Protein AF-A0A928W8I4-F1 (afdb_monomer_lite)

pLDDT: mean 86.49, std 16.98, range [29.48, 97.0]

Secondary structure (DSSP, 8-state):
--HHHHHHHHHHHHHHHHHHHHHHHHHHHHHSPPPPHHHHHHHHH-SS--HHHHHHHHHHHHHHHH-S---HHHHHHHHTTHHHHHHHHHHHTTTGGGHHHHHHHHHHHHHHHTTT---HHHHHHH--HHHHHHHHHTTHHHHHH-TT--EETT-HHHHHHHHHHHHTHHHHHHHH-----TT--HHHHHHHHHHTTT-EEEEEEEEEETTEEEEEEEEEP--STHHHHHHHHHHHHHHSTT-TTS-GGGGGGSSS------------------

Sequence (274 aa):
LGESKTDNCLVAAITEISTQNYQAECSAIAISPSLDAKQYQVLKKRLIKSLGDRRQLRKYELQQRYHLPITPELVSLDDEGWYQKLRIHYFLTVGRSYLADRDAKVARKLIEQGNGSLFLPDFNSSQLGAIVGTLEILGIPVLLQDLTRELRNTDLDLQSLAAIAHSNRQEIKTILNIGIAKNHSPITIVSRLLSKIGCKIKCLRNESQNKKRVRVYQILDSQDERERVFTHWLSIDRQRPGNSLFWSGDRVSNSAQSTACQNGRDYLQLSLDV

Structure (mmCIF, N/CA/C/O backbone):
data_AF-A0A928W8I4-F1
#
_entry.id   AF-A0A928W8I4-F1
#
loop_
_atom_site.group_PDB
_atom_site.id
_atom_site.type_symbol
_atom_site.label_atom_id
_atom_site.label_alt_id
_atom_site.label_comp_id
_atom_site.label_asym_id
_atom_site.label_entity_id
_atom_site.label_seq_id
_atom_site.pdbx_PDB_ins_code
_atom_site.Cartn_x
_atom_site.Cartn_y
_atom_site.Cartn_z
_atom_site.occupancy
_atom_site.B_iso_or_equiv
_atom_site.auth_seq_id
_atom_site.auth_comp_id
_atom_site.auth_asym_id
_atom_site.auth_atom_id
_atom_site.pdbx_PDB_model_num
ATOM 1 N N . LEU A 1 1 ? 14.369 40.414 14.232 1.00 48.50 1 LEU A N 1
ATOM 2 C CA . LEU A 1 1 ? 13.055 40.307 13.540 1.00 48.50 1 LEU A CA 1
ATOM 3 C C . LEU A 1 1 ? 13.155 40.271 12.000 1.00 48.50 1 LEU A C 1
ATOM 5 O O . LEU A 1 1 ? 12.122 40.096 11.367 1.00 48.50 1 LEU A O 1
ATOM 9 N N . GLY A 1 2 ? 14.349 40.395 11.391 1.00 52.81 2 GLY A N 1
ATOM 10 C CA . GLY A 1 2 ? 14.534 40.349 9.926 1.00 52.81 2 GLY A CA 1
ATOM 11 C C . GLY A 1 2 ? 14.881 38.974 9.330 1.00 52.81 2 GLY A C 1
ATOM 12 O O . GLY A 1 2 ? 14.465 38.698 8.213 1.00 52.81 2 GLY A O 1
ATOM 13 N N . GLU A 1 3 ? 15.558 38.092 10.074 1.00 52.41 3 GLU A N 1
ATOM 14 C CA . GLU A 1 3 ? 16.078 36.811 9.547 1.00 52.41 3 GLU A CA 1
ATOM 15 C C . GLU A 1 3 ? 14.987 35.757 9.274 1.00 52.41 3 GLU A C 1
ATOM 17 O O . GLU A 1 3 ? 15.024 35.067 8.262 1.00 52.41 3 GLU A O 1
ATOM 22 N N . SER A 1 4 ? 13.924 35.684 10.088 1.00 60.00 4 SER A N 1
ATOM 23 C CA . SER A 1 4 ? 12.901 34.635 9.904 1.00 60.00 4 SER A CA 1
ATOM 24 C C . SER A 1 4 ? 12.003 34.831 8.669 1.00 60.00 4 SER A C 1
ATOM 26 O O . SER A 1 4 ? 11.261 33.921 8.301 1.00 60.00 4 SER A O 1
ATOM 28 N N . LYS A 1 5 ? 11.995 36.021 8.051 1.00 61.28 5 LYS A N 1
ATOM 29 C CA . LYS A 1 5 ? 11.176 36.303 6.857 1.00 61.28 5 LYS A CA 1
ATOM 30 C C . LYS A 1 5 ? 11.905 35.950 5.564 1.00 61.28 5 LYS A C 1
ATOM 32 O O . LYS A 1 5 ? 11.267 35.474 4.629 1.00 61.28 5 LYS A O 1
ATOM 37 N N . THR A 1 6 ? 13.217 36.162 5.516 1.00 67.00 6 THR A N 1
ATOM 38 C CA . THR A 1 6 ? 14.056 35.807 4.365 1.00 67.00 6 THR A CA 1
ATOM 39 C C . THR A 1 6 ? 14.182 34.297 4.223 1.00 67.00 6 THR A C 1
ATOM 41 O O . THR A 1 6 ? 14.022 33.781 3.119 1.00 67.00 6 THR A O 1
ATOM 44 N N . ASP A 1 7 ? 14.328 33.581 5.339 1.00 68.06 7 ASP A N 1
ATOM 45 C CA . ASP A 1 7 ? 14.436 32.119 5.343 1.00 68.06 7 ASP A CA 1
ATOM 46 C C . ASP A 1 7 ? 13.145 31.453 4.849 1.00 68.06 7 ASP A C 1
ATOM 48 O O . ASP A 1 7 ? 13.182 30.555 4.010 1.00 68.06 7 ASP A O 1
ATOM 52 N N . ASN A 1 8 ? 11.982 31.962 5.269 1.00 78.50 8 ASN A N 1
ATOM 53 C CA . ASN A 1 8 ? 10.688 31.482 4.778 1.00 78.50 8 ASN A CA 1
ATOM 54 C C . ASN A 1 8 ? 10.474 31.759 3.278 1.00 78.50 8 ASN A C 1
ATOM 56 O O . ASN A 1 8 ? 9.843 30.954 2.595 1.00 78.50 8 ASN A O 1
ATOM 60 N N . CYS A 1 9 ? 11.004 32.870 2.754 1.00 84.12 9 CYS A N 1
ATOM 61 C CA . CYS A 1 9 ? 10.920 33.212 1.331 1.00 84.12 9 CYS A CA 1
ATOM 62 C C . CYS A 1 9 ? 11.783 32.276 0.468 1.00 84.12 9 CYS A C 1
ATOM 64 O O . CYS A 1 9 ? 11.330 31.772 -0.559 1.00 84.12 9 CYS A O 1
ATOM 66 N N . LEU A 1 10 ? 13.006 31.980 0.919 1.00 83.25 10 LEU A N 1
ATOM 67 C CA . LEU A 1 10 ? 13.910 31.056 0.233 1.00 83.25 10 LEU A CA 1
ATOM 68 C C . LEU A 1 10 ? 13.376 29.620 0.243 1.00 83.25 10 LEU A C 1
ATOM 70 O O . LEU A 1 10 ? 13.397 28.956 -0.792 1.00 83.25 10 LEU A O 1
ATOM 74 N N . VAL A 1 11 ? 12.846 29.152 1.377 1.00 89.62 11 VAL A N 1
ATOM 75 C CA . VAL A 1 11 ? 12.210 27.828 1.464 1.00 89.62 11 VAL A CA 1
ATOM 76 C C . VAL A 1 11 ? 11.022 27.738 0.508 1.00 89.62 11 VAL A C 1
ATOM 78 O O . VAL A 1 11 ? 10.926 26.761 -0.231 1.00 89.62 11 VAL A O 1
ATOM 81 N N . ALA A 1 12 ? 10.166 28.764 0.456 1.00 87.88 12 ALA A N 1
ATOM 82 C CA . ALA A 1 12 ? 9.036 28.802 -0.471 1.00 87.88 12 ALA A CA 1
ATOM 83 C C . ALA A 1 12 ? 9.493 28.695 -1.938 1.00 87.88 12 ALA A C 1
ATOM 85 O O . ALA A 1 12 ? 8.991 27.842 -2.673 1.00 87.88 12 ALA A O 1
ATOM 86 N N . ALA A 1 13 ? 10.506 29.468 -2.339 1.00 87.31 13 ALA A N 1
ATOM 87 C CA . ALA A 1 13 ? 11.050 29.423 -3.695 1.00 87.31 13 ALA A CA 1
ATOM 88 C C . ALA A 1 13 ? 11.649 28.048 -4.047 1.00 87.31 13 ALA A C 1
ATOM 90 O O . ALA A 1 13 ? 11.391 27.511 -5.124 1.00 87.31 13 ALA A O 1
ATOM 91 N N . ILE A 1 14 ? 12.404 27.431 -3.130 1.00 90.00 14 ILE A N 1
ATOM 92 C CA . ILE A 1 14 ? 12.962 26.083 -3.333 1.00 90.00 14 ILE A CA 1
ATOM 93 C C . ILE A 1 14 ? 11.838 25.052 -3.480 1.00 90.00 14 ILE A C 1
ATOM 95 O O . ILE A 1 14 ? 11.910 24.183 -4.352 1.00 90.00 14 ILE A O 1
ATOM 99 N N . THR A 1 15 ? 10.792 25.140 -2.653 1.00 90.06 15 THR A N 1
ATOM 100 C CA . THR A 1 15 ? 9.651 24.223 -2.753 1.00 90.06 15 THR A CA 1
ATOM 101 C C . THR A 1 15 ? 8.900 24.385 -4.068 1.00 90.06 15 THR A C 1
ATOM 103 O O . THR A 1 15 ? 8.526 23.378 -4.657 1.00 90.06 15 THR A O 1
ATOM 106 N N . GLU A 1 16 ? 8.743 25.611 -4.567 1.00 91.81 16 GLU A N 1
ATOM 107 C CA . GLU A 1 16 ? 8.084 25.883 -5.845 1.00 91.81 16 GLU A CA 1
ATOM 108 C C . GLU A 1 16 ? 8.886 25.339 -7.035 1.00 91.81 16 GLU A C 1
ATOM 110 O O . GLU A 1 16 ? 8.338 24.666 -7.905 1.00 91.81 16 GLU A O 1
ATOM 115 N N . ILE A 1 17 ? 10.204 25.537 -7.050 1.00 92.12 17 ILE A N 1
ATOM 116 C CA . ILE A 1 17 ? 11.068 24.966 -8.094 1.00 92.12 17 ILE A CA 1
ATOM 117 C C . ILE A 1 17 ? 11.021 23.432 -8.046 1.00 92.12 17 ILE A C 1
ATOM 119 O O . ILE A 1 17 ? 10.959 22.768 -9.081 1.00 92.12 17 ILE A O 1
ATOM 123 N N . SER A 1 18 ? 11.022 22.852 -6.844 1.00 90.56 18 SER A N 1
ATOM 124 C CA . SER A 1 18 ? 10.921 21.403 -6.653 1.00 90.56 18 SER A CA 1
ATOM 125 C C . SER A 1 18 ? 9.599 20.842 -7.188 1.00 90.56 18 SER A C 1
ATOM 127 O O . SER A 1 18 ? 9.607 19.858 -7.931 1.00 90.56 18 SER A O 1
ATOM 129 N N . THR A 1 19 ? 8.466 21.484 -6.882 1.00 92.00 19 THR A N 1
ATOM 130 C CA . THR A 1 19 ? 7.149 21.045 -7.369 1.00 92.00 19 THR A CA 1
ATOM 131 C C . THR A 1 19 ? 7.024 21.195 -8.880 1.00 92.00 19 THR A C 1
ATOM 133 O O . THR A 1 19 ? 6.535 20.272 -9.531 1.00 92.00 19 THR A O 1
ATOM 136 N N . GLN A 1 20 ? 7.522 22.291 -9.458 1.00 93.50 20 GLN A N 1
ATOM 137 C CA . GLN A 1 20 ? 7.543 22.493 -10.910 1.00 93.50 20 GLN A CA 1
ATOM 138 C C . GLN A 1 20 ? 8.388 21.426 -11.618 1.00 93.50 20 GLN A C 1
ATOM 140 O O . GLN A 1 20 ? 7.929 20.810 -12.582 1.00 93.50 20 GLN A O 1
ATOM 145 N N . ASN A 1 21 ? 9.591 21.141 -11.111 1.00 93.69 21 ASN A N 1
ATOM 146 C CA . ASN A 1 21 ? 10.456 20.097 -11.663 1.00 93.69 21 ASN A CA 1
ATOM 147 C C . ASN A 1 21 ? 9.802 18.713 -11.580 1.00 93.69 21 ASN A C 1
ATOM 149 O O . ASN A 1 21 ? 9.864 17.937 -12.534 1.00 93.69 21 ASN A O 1
ATOM 153 N N . TYR A 1 22 ? 9.144 18.411 -10.462 1.00 93.88 22 TYR A N 1
ATOM 154 C CA . TYR A 1 22 ? 8.420 17.157 -10.280 1.00 93.88 22 TYR A CA 1
ATOM 155 C C . TYR A 1 22 ? 7.241 17.017 -11.254 1.00 93.88 22 TYR A C 1
ATOM 157 O O . TYR A 1 22 ? 7.085 15.976 -11.894 1.00 93.88 22 TYR A O 1
ATOM 165 N N . GLN A 1 23 ? 6.445 18.073 -11.435 1.00 94.50 23 GLN A N 1
ATOM 166 C CA . GLN A 1 23 ? 5.336 18.088 -12.396 1.00 94.50 23 GLN A CA 1
ATOM 167 C C . GLN A 1 23 ? 5.826 17.935 -13.842 1.00 94.50 23 GLN A C 1
ATOM 169 O O . GLN A 1 23 ? 5.222 17.198 -14.631 1.00 94.50 23 GLN A O 1
ATOM 174 N N . ALA A 1 24 ? 6.942 18.582 -14.186 1.00 94.06 24 ALA A N 1
ATOM 175 C CA . ALA A 1 24 ? 7.584 18.430 -15.486 1.00 94.06 24 ALA A CA 1
ATOM 176 C C . ALA A 1 24 ? 8.067 16.988 -15.711 1.00 94.06 24 ALA A C 1
ATOM 178 O O . ALA A 1 24 ? 7.872 16.443 -16.799 1.00 94.06 24 ALA A O 1
ATOM 179 N N . GLU A 1 25 ? 8.630 16.336 -14.689 1.00 94.75 25 GLU A N 1
ATOM 180 C CA . GLU A 1 25 ? 9.051 14.935 -14.773 1.00 94.75 25 GLU A CA 1
ATOM 181 C C . GLU A 1 25 ? 7.857 13.988 -14.946 1.00 94.75 25 GLU A C 1
ATOM 183 O O . GLU A 1 25 ? 7.879 13.143 -15.843 1.00 94.75 25 GLU A O 1
ATOM 188 N N . CYS A 1 26 ? 6.781 14.166 -14.171 1.00 95.06 26 CYS A N 1
ATOM 189 C CA . CYS A 1 26 ? 5.546 13.385 -14.318 1.00 95.06 26 CYS A CA 1
ATOM 190 C C . CYS A 1 26 ? 4.975 13.504 -15.738 1.00 95.06 26 CYS A C 1
ATOM 192 O O . CYS A 1 26 ? 4.607 12.504 -16.362 1.00 95.06 26 CYS A O 1
ATOM 194 N N . SER A 1 27 ? 4.972 14.724 -16.279 1.00 95.94 27 SER A N 1
ATOM 195 C CA . SER A 1 27 ? 4.535 15.007 -17.648 1.00 95.94 27 SER A CA 1
ATOM 196 C C . SER A 1 27 ? 5.439 14.341 -18.685 1.00 95.94 27 SER A C 1
ATOM 198 O O . SER A 1 27 ? 4.956 13.695 -19.616 1.00 95.94 27 SER A O 1
ATOM 200 N N . ALA A 1 28 ? 6.758 14.420 -18.503 1.00 95.06 28 ALA A N 1
ATOM 201 C CA . ALA A 1 28 ? 7.726 13.792 -19.394 1.00 95.06 28 ALA A CA 1
ATOM 202 C C . ALA A 1 28 ? 7.623 12.257 -19.388 1.00 95.06 28 ALA A C 1
ATOM 204 O O . ALA A 1 28 ? 7.776 11.632 -20.439 1.00 95.06 28 ALA A O 1
ATOM 205 N N . ILE A 1 29 ? 7.332 11.640 -18.237 1.00 95.69 29 ILE A N 1
ATOM 206 C CA . ILE A 1 29 ? 7.068 10.198 -18.130 1.00 95.69 29 ILE A CA 1
ATOM 207 C C . ILE A 1 29 ? 5.796 9.841 -18.896 1.00 95.69 29 ILE A C 1
ATOM 209 O O . ILE A 1 29 ? 5.837 8.937 -19.730 1.00 95.69 29 ILE A O 1
ATOM 213 N N . ALA A 1 30 ? 4.695 10.562 -18.676 1.00 95.12 30 ALA A N 1
ATOM 214 C CA . ALA A 1 30 ? 3.421 10.301 -19.346 1.00 95.12 30 ALA A CA 1
ATOM 215 C C . ALA A 1 30 ? 3.527 10.411 -20.879 1.00 95.12 30 ALA A C 1
ATOM 217 O O . ALA A 1 30 ? 3.018 9.553 -21.606 1.00 95.12 30 ALA A O 1
ATOM 218 N N . ILE A 1 31 ? 4.260 11.410 -21.383 1.00 95.88 31 ILE A N 1
ATOM 219 C CA . ILE A 1 31 ? 4.436 11.668 -22.823 1.00 95.88 31 ILE A CA 1
ATOM 220 C C . ILE A 1 31 ? 5.478 10.735 -23.463 1.00 95.88 31 ILE A C 1
ATOM 222 O O . ILE A 1 31 ? 5.466 10.545 -24.679 1.00 95.88 31 ILE A O 1
ATOM 226 N N . SER A 1 32 ? 6.359 10.110 -22.673 1.00 94.31 32 SER A N 1
ATOM 227 C CA . SER A 1 32 ? 7.442 9.275 -23.206 1.00 94.31 32 SER A CA 1
ATOM 228 C C . SER A 1 32 ? 6.942 8.164 -24.153 1.00 94.31 32 SER A C 1
ATOM 230 O O . SER A 1 32 ? 5.819 7.673 -23.999 1.00 94.31 32 SER A O 1
ATOM 232 N N . PRO A 1 33 ? 7.739 7.741 -25.151 1.00 93.12 33 PRO A N 1
ATOM 233 C CA . PRO A 1 33 ? 7.348 6.661 -26.054 1.00 93.12 33 PRO A CA 1
ATOM 234 C C . PRO A 1 33 ? 7.031 5.361 -25.305 1.00 93.12 33 PRO A C 1
ATOM 236 O O . PRO A 1 33 ? 7.763 4.966 -24.396 1.00 93.12 33 PRO A O 1
ATOM 239 N N . SER A 1 34 ? 5.953 4.680 -25.697 1.00 91.31 34 SER A N 1
ATOM 240 C CA . SER A 1 34 ? 5.625 3.361 -25.150 1.00 91.31 34 SER A CA 1
ATOM 241 C C . SER A 1 34 ? 6.596 2.307 -25.681 1.00 91.31 34 SER A C 1
ATOM 243 O O . SER A 1 34 ? 6.874 2.261 -26.878 1.00 91.31 34 SER A O 1
ATOM 245 N N . LEU A 1 35 ? 7.091 1.453 -24.786 1.00 91.81 35 LEU A N 1
ATOM 246 C CA . LEU A 1 35 ? 7.962 0.332 -25.136 1.00 91.81 35 LEU A CA 1
ATOM 247 C C . LEU A 1 35 ? 7.141 -0.923 -25.443 1.00 91.81 35 LEU A C 1
ATOM 249 O O . LEU A 1 35 ? 6.119 -1.175 -24.807 1.00 91.81 35 LEU A O 1
ATOM 253 N N . ASP A 1 36 ? 7.638 -1.753 -26.357 1.00 90.81 36 ASP A N 1
ATOM 254 C CA . ASP A 1 36 ? 7.225 -3.156 -26.451 1.00 90.81 36 ASP A CA 1
ATOM 255 C C . ASP A 1 36 ? 7.985 -4.026 -25.426 1.00 90.81 36 ASP A C 1
ATOM 257 O O . ASP A 1 36 ? 9.062 -3.662 -24.942 1.00 90.81 36 ASP A O 1
ATOM 261 N N . ALA A 1 37 ? 7.472 -5.219 -25.122 1.00 89.00 37 ALA A N 1
ATOM 262 C CA . ALA A 1 37 ? 8.062 -6.153 -24.166 1.00 89.00 37 ALA A CA 1
ATOM 263 C C . ALA A 1 37 ? 9.529 -6.497 -24.483 1.00 89.00 37 ALA A C 1
ATOM 265 O O . ALA A 1 37 ? 10.354 -6.590 -23.568 1.00 89.00 37 ALA A O 1
ATOM 266 N N . LYS A 1 38 ? 9.885 -6.646 -25.768 1.00 89.81 38 LYS A N 1
ATOM 267 C CA . LYS A 1 38 ? 11.276 -6.903 -26.186 1.00 89.81 38 LYS A CA 1
ATOM 268 C C . LYS A 1 38 ? 12.178 -5.700 -25.914 1.00 89.81 38 LYS A C 1
ATOM 270 O O . LYS A 1 38 ? 13.262 -5.853 -25.352 1.00 89.81 38 LYS A O 1
ATOM 275 N N . GLN A 1 39 ? 11.711 -4.504 -26.270 1.00 91.44 39 GLN A N 1
ATOM 276 C CA . GLN A 1 39 ? 12.446 -3.256 -26.055 1.00 91.44 39 GLN A CA 1
ATOM 277 C C . GLN A 1 39 ? 12.655 -2.996 -24.560 1.00 91.44 39 GLN A C 1
ATOM 279 O O . GLN A 1 39 ? 13.767 -2.674 -24.144 1.00 91.44 39 GLN A O 1
ATOM 284 N N . TYR A 1 40 ? 11.624 -3.236 -23.743 1.00 92.25 40 TYR A N 1
ATOM 285 C CA . TYR A 1 40 ? 11.702 -3.152 -22.288 1.00 92.25 40 TYR A CA 1
ATOM 286 C C . TYR A 1 40 ? 12.811 -4.044 -21.721 1.00 92.25 40 TYR A C 1
ATOM 288 O O . TYR A 1 40 ? 13.617 -3.584 -20.916 1.00 92.25 40 TYR A O 1
ATOM 296 N N . GLN A 1 41 ? 12.908 -5.305 -22.153 1.00 89.94 41 GLN A N 1
ATOM 297 C CA . GLN A 1 41 ? 13.931 -6.227 -21.645 1.00 89.94 41 GLN A CA 1
ATOM 298 C C . GLN A 1 41 ? 15.353 -5.793 -22.004 1.00 89.94 41 GLN A C 1
ATOM 300 O O . GLN A 1 41 ? 16.239 -5.835 -21.147 1.00 89.94 41 GLN A O 1
ATOM 305 N N . VAL A 1 42 ? 15.570 -5.367 -23.251 1.00 91.31 42 VAL A N 1
ATOM 306 C CA . VAL A 1 42 ? 16.875 -4.865 -23.708 1.00 91.31 42 VAL A CA 1
ATOM 307 C C . VAL A 1 42 ? 17.273 -3.635 -22.896 1.00 91.31 42 VAL A C 1
ATOM 309 O O . VAL A 1 42 ? 18.368 -3.581 -22.333 1.00 91.31 42 VAL A O 1
ATOM 312 N N . LEU A 1 43 ? 16.357 -2.676 -22.764 1.00 92.44 43 LEU A N 1
ATOM 313 C CA . LEU A 1 43 ? 16.611 -1.420 -22.073 1.00 92.44 43 LEU A CA 1
ATOM 314 C C . LEU A 1 43 ? 16.797 -1.636 -20.559 1.00 92.44 43 LEU A C 1
ATOM 316 O O . LEU A 1 43 ? 17.695 -1.046 -19.959 1.00 92.44 43 LEU A O 1
ATOM 320 N N . LYS A 1 44 ? 16.042 -2.550 -19.934 1.00 90.00 44 LYS A N 1
ATOM 321 C CA . LYS A 1 44 ? 16.199 -2.911 -18.514 1.00 90.00 44 LYS A CA 1
ATOM 322 C C . LYS A 1 44 ? 17.587 -3.484 -18.215 1.00 90.00 44 LYS A C 1
ATOM 324 O O . LYS A 1 44 ? 18.191 -3.087 -17.216 1.00 90.00 44 LYS A O 1
ATOM 329 N N . LYS A 1 45 ? 18.100 -4.364 -19.086 1.00 90.50 45 LYS A N 1
ATOM 330 C CA . LYS A 1 45 ? 19.425 -5.004 -18.955 1.00 90.50 45 LYS A CA 1
ATOM 331 C C . LYS A 1 45 ? 20.596 -4.051 -19.208 1.00 90.50 45 LYS A C 1
ATOM 333 O O . LYS A 1 45 ? 21.700 -4.316 -18.744 1.00 90.50 45 LYS A O 1
ATOM 338 N N . ARG A 1 46 ? 20.377 -2.944 -19.921 1.00 92.19 46 ARG A N 1
ATOM 339 C CA . ARG A 1 46 ? 21.418 -1.947 -20.200 1.00 92.19 46 ARG A CA 1
ATOM 340 C C . ARG A 1 46 ? 21.962 -1.346 -18.897 1.00 92.19 46 ARG A C 1
ATOM 342 O O . ARG A 1 46 ? 21.186 -0.863 -18.073 1.00 92.19 46 ARG A O 1
ATOM 349 N N . LEU A 1 47 ? 23.286 -1.332 -18.728 1.00 90.31 47 LEU A N 1
ATOM 350 C CA . LEU A 1 47 ? 23.937 -0.784 -17.527 1.00 90.31 47 LEU A CA 1
ATOM 351 C C . LEU A 1 47 ? 23.741 0.734 -17.406 1.00 90.31 47 LEU A C 1
ATOM 353 O O . LEU A 1 47 ? 23.261 1.222 -16.386 1.00 90.31 47 LEU A O 1
ATOM 357 N N . ILE A 1 48 ? 24.057 1.476 -18.469 1.00 92.12 48 ILE A N 1
ATOM 358 C CA . ILE A 1 48 ? 23.939 2.938 -18.504 1.00 92.12 48 ILE A CA 1
ATOM 359 C C . ILE A 1 48 ? 22.616 3.310 -19.172 1.00 92.12 48 ILE A C 1
ATOM 361 O O . ILE A 1 48 ? 22.408 3.000 -20.342 1.00 92.12 48 ILE A O 1
ATOM 365 N N . LYS A 1 49 ? 21.730 3.978 -18.430 1.00 92.81 49 LYS A N 1
ATOM 366 C CA . LYS A 1 49 ? 20.408 4.411 -18.906 1.00 92.81 49 LYS A CA 1
ATOM 367 C C . LYS A 1 49 ? 20.343 5.932 -18.968 1.00 92.81 49 LYS A C 1
ATOM 369 O O . LYS A 1 49 ? 20.638 6.588 -17.964 1.00 92.81 49 LYS A O 1
ATOM 374 N N . SER A 1 50 ? 19.927 6.465 -20.116 1.00 94.25 50 SER A N 1
ATOM 375 C CA . SER A 1 50 ? 19.636 7.895 -20.275 1.00 94.25 50 SER A CA 1
ATOM 376 C C . SER A 1 50 ? 18.405 8.309 -19.446 1.00 94.25 50 SER A C 1
ATOM 378 O O . SER A 1 50 ? 17.647 7.456 -18.980 1.00 94.25 50 SER A O 1
ATOM 380 N N . LEU A 1 51 ? 18.168 9.612 -19.259 1.00 93.50 51 LEU A N 1
ATOM 381 C CA . LEU A 1 51 ? 16.926 10.082 -18.622 1.00 93.50 51 LEU A CA 1
ATOM 382 C C . LEU A 1 51 ? 15.685 9.669 -19.428 1.00 93.50 51 LEU A C 1
ATOM 384 O O . LEU A 1 51 ? 14.704 9.212 -18.847 1.00 93.50 51 LEU A O 1
ATOM 388 N N . GLY A 1 52 ? 15.750 9.748 -20.761 1.00 94.00 52 GLY A N 1
ATOM 389 C CA . GLY A 1 52 ? 14.679 9.272 -21.641 1.00 94.00 52 GLY A CA 1
ATOM 390 C C . GLY A 1 52 ? 14.412 7.776 -21.466 1.00 94.00 52 GLY A C 1
ATOM 391 O O . GLY A 1 52 ? 13.262 7.376 -21.310 1.00 94.00 52 GLY A O 1
ATOM 392 N N . ASP A 1 53 ? 15.474 6.970 -21.382 1.00 93.81 53 ASP A N 1
ATOM 393 C CA . ASP A 1 53 ? 15.396 5.520 -21.164 1.00 93.81 53 ASP A CA 1
ATOM 394 C C . ASP A 1 53 ? 14.678 5.206 -19.838 1.00 93.81 53 ASP A C 1
ATOM 396 O O . ASP A 1 53 ? 13.814 4.331 -19.774 1.00 93.81 53 ASP A O 1
ATOM 400 N N . ARG A 1 54 ? 15.006 5.941 -18.764 1.00 94.31 54 ARG A N 1
ATOM 401 C CA . ARG A 1 54 ? 14.369 5.781 -17.444 1.00 94.31 54 ARG A CA 1
ATOM 402 C C . ARG A 1 54 ? 12.883 6.130 -17.485 1.00 94.31 54 ARG A C 1
ATOM 404 O O . ARG A 1 54 ? 12.080 5.380 -16.935 1.00 94.31 54 ARG A O 1
ATOM 411 N N . ARG A 1 55 ? 12.515 7.221 -18.163 1.00 96.56 55 ARG A N 1
ATOM 412 C CA . ARG A 1 55 ? 11.114 7.647 -18.328 1.00 96.56 55 ARG A CA 1
ATOM 413 C C . ARG A 1 55 ? 10.297 6.616 -19.107 1.00 96.56 55 ARG A C 1
ATOM 415 O O . ARG A 1 55 ? 9.213 6.248 -18.664 1.00 96.56 55 ARG A O 1
ATOM 422 N N . GLN A 1 56 ? 10.854 6.085 -20.196 1.00 95.50 56 GLN A N 1
ATOM 423 C CA . GLN A 1 56 ? 10.225 5.029 -20.996 1.00 95.50 56 GLN A CA 1
ATOM 424 C C . GLN A 1 56 ? 10.019 3.737 -20.194 1.00 95.50 56 GLN A C 1
ATOM 426 O O . GLN A 1 56 ? 8.934 3.153 -20.232 1.00 95.50 56 GLN A O 1
ATOM 431 N N . LEU A 1 57 ? 11.031 3.305 -19.425 1.00 93.88 57 LEU A N 1
ATOM 432 C CA . LEU A 1 57 ? 10.881 2.173 -18.505 1.00 93.88 57 LEU A CA 1
ATOM 433 C C . LEU A 1 57 ? 9.759 2.435 -17.509 1.00 93.88 57 LEU A C 1
ATOM 435 O O . LEU A 1 57 ? 8.860 1.612 -17.381 1.00 93.88 57 LEU A O 1
ATOM 439 N N . ARG A 1 58 ? 9.786 3.590 -16.839 1.00 94.94 58 ARG A N 1
ATOM 440 C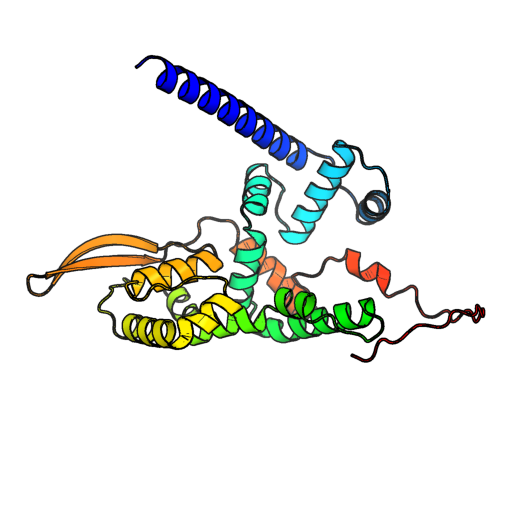 CA . ARG A 1 58 ? 8.797 3.947 -15.820 1.00 94.94 58 ARG A CA 1
ATOM 441 C C . ARG A 1 58 ? 7.379 3.918 -16.384 1.00 94.94 58 ARG A C 1
ATOM 443 O O . ARG A 1 58 ? 6.514 3.290 -15.782 1.00 94.94 58 ARG A O 1
ATOM 450 N N . LYS A 1 59 ? 7.151 4.515 -17.559 1.00 95.56 59 LYS A N 1
ATOM 451 C CA . LYS A 1 59 ? 5.851 4.481 -18.244 1.00 95.56 59 LYS A CA 1
ATOM 452 C C . LYS A 1 59 ? 5.393 3.050 -18.523 1.00 95.56 59 LYS A C 1
ATOM 454 O O . LYS A 1 59 ? 4.259 2.705 -18.196 1.00 95.56 59 LYS A O 1
ATOM 459 N N . TYR A 1 60 ? 6.269 2.211 -19.079 1.00 94.19 60 TYR A N 1
ATOM 460 C CA . TYR A 1 60 ? 5.944 0.811 -19.359 1.00 94.19 60 TYR A CA 1
ATOM 461 C C . TYR A 1 60 ? 5.573 0.046 -18.080 1.00 94.19 60 TYR A C 1
ATOM 463 O O . TYR A 1 60 ? 4.578 -0.672 -18.045 1.00 94.19 60 TYR A O 1
ATOM 471 N N . GLU A 1 61 ? 6.335 0.228 -17.003 1.00 93.19 61 GLU A N 1
ATOM 472 C CA . GLU A 1 61 ? 6.083 -0.423 -15.716 1.00 93.19 61 GLU A CA 1
ATOM 473 C C . GLU A 1 61 ? 4.738 -0.022 -15.105 1.00 93.19 61 GLU A C 1
ATOM 475 O O . GLU A 1 61 ? 3.999 -0.882 -14.624 1.00 93.19 61 GLU A O 1
ATOM 480 N N . LEU A 1 62 ? 4.388 1.264 -15.164 1.00 94.50 62 LEU A N 1
ATOM 481 C CA . LEU A 1 62 ? 3.082 1.750 -14.718 1.00 94.50 62 LEU A CA 1
ATOM 482 C C . LEU A 1 62 ? 1.952 1.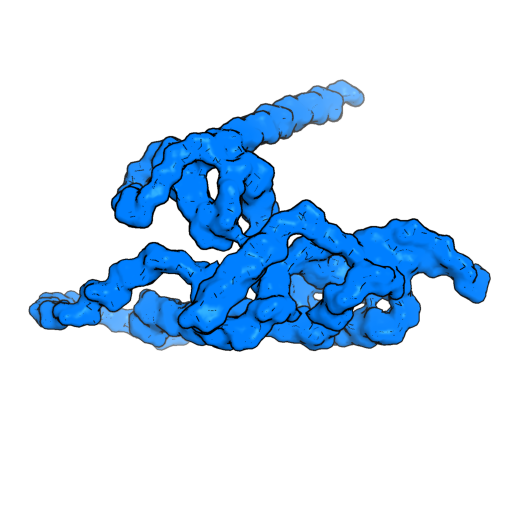168 -15.578 1.00 94.50 62 LEU A C 1
ATOM 484 O O . LEU A 1 62 ? 0.930 0.746 -15.036 1.00 94.50 62 LEU A O 1
ATOM 488 N N . GLN A 1 63 ? 2.157 1.057 -16.894 1.00 93.38 63 GLN A N 1
ATOM 489 C CA . GLN A 1 63 ? 1.163 0.491 -17.809 1.00 93.38 63 GLN A CA 1
ATOM 490 C C . GLN A 1 63 ? 0.879 -0.978 -17.481 1.00 93.38 63 GLN A C 1
ATOM 492 O O . GLN A 1 63 ? -0.279 -1.384 -17.457 1.00 93.38 63 GLN A O 1
ATOM 497 N N . GLN A 1 64 ? 1.917 -1.756 -17.161 1.00 91.06 64 GLN A N 1
ATOM 498 C CA . GLN A 1 64 ? 1.774 -3.158 -16.755 1.00 91.06 64 GLN A CA 1
ATOM 499 C C . GLN A 1 64 ? 1.189 -3.325 -15.344 1.00 91.06 64 GLN A C 1
ATOM 501 O O . GLN A 1 64 ? 0.585 -4.352 -15.056 1.00 91.06 64 GLN A O 1
ATOM 506 N N . ARG A 1 65 ? 1.376 -2.361 -14.432 1.00 92.19 65 ARG A N 1
ATOM 507 C CA . ARG A 1 65 ? 0.779 -2.424 -13.084 1.00 92.19 65 ARG A CA 1
ATOM 508 C C . ARG A 1 65 ? -0.714 -2.126 -13.122 1.00 92.19 65 ARG A C 1
ATOM 510 O O . ARG A 1 65 ? -1.512 -2.893 -12.582 1.00 92.19 65 ARG A O 1
ATOM 517 N N . TYR A 1 66 ? -1.072 -1.005 -13.739 1.00 93.19 66 TYR A N 1
ATOM 518 C CA . TYR A 1 66 ? -2.406 -0.424 -13.623 1.00 93.19 66 TYR A CA 1
ATOM 519 C C . TYR A 1 66 ? -3.331 -0.790 -14.775 1.00 93.19 66 TYR A C 1
ATOM 521 O O . TYR A 1 66 ? -4.538 -0.820 -14.574 1.00 93.19 66 TYR A O 1
ATOM 529 N N . HIS A 1 67 ? -2.789 -1.098 -15.959 1.00 91.62 67 HIS A N 1
ATOM 530 C CA . HIS A 1 67 ? -3.575 -1.312 -17.182 1.00 91.62 67 HIS A CA 1
ATOM 531 C C . HIS A 1 67 ? -4.493 -0.121 -17.516 1.00 91.62 67 HIS A C 1
ATOM 533 O O . HIS A 1 67 ? -5.549 -0.275 -18.126 1.00 91.62 67 HIS A O 1
ATOM 539 N N . LEU A 1 68 ? -4.054 1.075 -17.117 1.00 92.38 68 LEU A N 1
ATOM 540 C CA . LEU A 1 68 ? -4.697 2.365 -17.340 1.00 92.38 68 LEU A CA 1
ATOM 541 C C . LEU A 1 68 ? -3.819 3.231 -18.257 1.00 92.38 68 LEU A C 1
ATOM 543 O O . LEU A 1 68 ? -2.609 2.987 -18.358 1.00 92.38 68 LEU A O 1
ATOM 547 N N . PRO A 1 69 ? -4.395 4.239 -18.937 1.00 92.31 69 PRO A N 1
ATOM 548 C CA . PRO A 1 69 ? -3.600 5.236 -19.642 1.00 92.31 69 PRO A CA 1
ATOM 549 C C . PRO A 1 69 ? -2.691 5.977 -18.655 1.00 92.31 69 PRO A C 1
ATOM 551 O O . PRO A 1 69 ? -3.120 6.384 -17.578 1.00 92.31 69 PRO A O 1
ATOM 554 N N . ILE A 1 70 ? -1.420 6.152 -19.021 1.00 95.12 70 ILE A N 1
ATOM 555 C CA . ILE A 1 70 ? -0.450 6.812 -18.142 1.00 95.12 70 ILE A CA 1
ATOM 556 C C . ILE A 1 70 ? -0.605 8.321 -18.261 1.00 95.12 70 ILE A C 1
ATOM 558 O O . ILE A 1 70 ? -0.182 8.908 -19.256 1.00 95.12 70 ILE A O 1
ATOM 562 N N . THR A 1 71 ? -1.196 8.928 -17.235 1.00 95.56 71 THR A N 1
ATOM 563 C CA . THR A 1 71 ? -1.305 10.380 -17.081 1.00 95.56 71 THR A CA 1
ATOM 564 C C . THR A 1 71 ? -0.315 10.892 -16.026 1.00 95.56 71 THR A C 1
ATOM 566 O O . THR A 1 71 ? 0.149 10.105 -15.193 1.00 95.56 71 THR A O 1
ATOM 569 N N . PRO A 1 72 ? 0.036 12.191 -16.028 1.00 95.25 72 PRO A N 1
ATOM 570 C CA . PRO A 1 72 ? 0.907 12.766 -15.001 1.00 95.25 72 PRO A CA 1
ATOM 571 C C . PRO A 1 72 ? 0.348 12.578 -13.583 1.00 95.25 72 PRO A C 1
ATOM 573 O O . PRO A 1 72 ? 1.105 12.320 -12.648 1.00 95.25 72 PRO A O 1
ATOM 576 N N . GLU A 1 73 ? -0.977 12.632 -13.426 1.00 94.44 73 GLU A N 1
ATOM 577 C CA . GLU A 1 73 ? -1.660 12.417 -12.148 1.00 94.44 73 GLU A CA 1
ATOM 578 C C . GLU A 1 73 ? -1.476 10.978 -11.658 1.00 94.44 73 GLU A C 1
ATOM 580 O O . GLU A 1 73 ? -1.205 10.767 -10.480 1.00 94.44 73 GLU A O 1
ATOM 585 N N . LEU A 1 74 ? -1.550 9.989 -12.558 1.00 95.00 74 LEU A N 1
ATOM 586 C CA . LEU A 1 74 ? -1.311 8.582 -12.228 1.00 95.00 74 LEU A CA 1
ATOM 587 C C . LEU A 1 74 ? 0.138 8.334 -11.787 1.00 95.00 74 LEU A C 1
ATOM 589 O O . LEU A 1 74 ? 0.371 7.557 -10.862 1.00 95.00 74 LEU A O 1
ATOM 593 N N . VAL A 1 75 ? 1.110 8.984 -1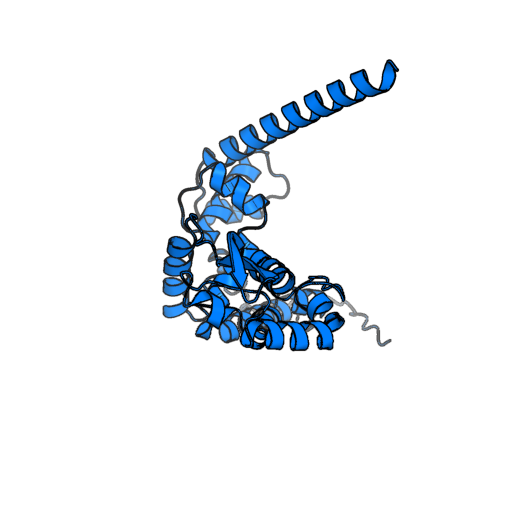2.440 1.00 95.75 75 VAL A N 1
ATOM 594 C CA . VAL A 1 75 ? 2.529 8.899 -12.047 1.00 95.75 75 VAL A CA 1
ATOM 595 C C . VAL A 1 75 ? 2.692 9.419 -10.622 1.00 95.75 75 VAL A C 1
ATOM 597 O O . VAL A 1 75 ? 3.236 8.709 -9.776 1.00 95.75 75 VAL A O 1
ATOM 600 N N . SER A 1 76 ? 2.135 10.601 -10.342 1.00 95.19 76 SER A N 1
ATOM 601 C CA . SER A 1 76 ? 2.195 11.179 -9.002 1.00 95.19 76 SER A CA 1
ATOM 602 C C . SER A 1 76 ? 1.498 10.308 -7.960 1.00 95.19 76 SER A C 1
ATOM 604 O O . SER A 1 76 ? 1.976 10.156 -6.839 1.00 95.19 76 SER A O 1
ATOM 606 N N . LEU A 1 77 ? 0.380 9.691 -8.335 1.00 93.69 77 LEU A N 1
ATOM 607 C CA . LEU A 1 77 ? -0.370 8.800 -7.464 1.00 93.69 77 LEU A CA 1
ATOM 608 C C . LEU A 1 77 ? 0.417 7.511 -7.137 1.00 93.69 77 LEU A C 1
ATOM 610 O O . LEU A 1 77 ? 0.403 7.062 -5.988 1.00 93.69 77 LEU A O 1
ATOM 614 N N . ASP A 1 78 ? 1.149 6.925 -8.098 1.00 94.81 78 ASP A N 1
ATOM 615 C CA . ASP A 1 78 ? 2.051 5.784 -7.838 1.00 94.81 78 ASP A CA 1
ATOM 616 C C . ASP A 1 78 ? 3.171 6.163 -6.863 1.00 94.81 78 ASP A C 1
ATOM 618 O O . ASP A 1 78 ? 3.442 5.395 -5.935 1.00 94.81 78 ASP A O 1
ATOM 622 N N . ASP A 1 79 ? 3.771 7.344 -7.036 1.00 94.12 79 ASP A N 1
ATOM 623 C CA . ASP A 1 79 ? 4.850 7.857 -6.180 1.00 94.12 79 ASP A CA 1
ATOM 624 C C . ASP A 1 79 ? 4.375 8.080 -4.727 1.00 94.12 79 ASP A C 1
ATOM 626 O O . ASP A 1 79 ? 5.117 7.824 -3.777 1.00 94.12 79 ASP A O 1
ATOM 630 N N . GLU A 1 80 ? 3.096 8.417 -4.520 1.00 93.00 80 GLU A N 1
ATOM 631 C CA . GLU A 1 80 ? 2.435 8.476 -3.201 1.00 93.00 80 GLU A CA 1
ATOM 632 C C . GLU A 1 80 ? 2.086 7.092 -2.595 1.00 93.00 80 GLU A C 1
ATOM 634 O O . GLU A 1 80 ? 1.378 6.970 -1.576 1.00 93.00 80 GLU A O 1
ATOM 639 N N . GLY A 1 81 ? 2.554 6.010 -3.219 1.00 93.00 81 GLY A N 1
ATOM 640 C CA . GLY A 1 81 ? 2.387 4.639 -2.746 1.00 93.00 81 GLY A CA 1
ATOM 641 C C . GLY A 1 81 ? 0.999 4.052 -3.006 1.00 93.00 81 GLY A C 1
ATOM 642 O O . GLY A 1 81 ? 0.566 3.150 -2.279 1.00 93.00 81 GLY A O 1
ATOM 643 N N . TRP A 1 82 ? 0.271 4.544 -4.012 1.00 94.25 82 TRP A N 1
ATOM 644 C CA . TRP A 1 82 ? -1.060 4.032 -4.362 1.00 94.25 82 TRP A CA 1
ATOM 645 C C . TRP A 1 82 ? -1.054 2.542 -4.709 1.00 94.25 82 TRP A C 1
ATOM 647 O O . TRP A 1 82 ? -1.920 1.810 -4.230 1.00 94.25 82 TRP A O 1
ATOM 657 N N . TYR A 1 83 ? -0.020 2.050 -5.402 1.00 94.50 83 TYR A N 1
ATOM 658 C CA . TYR A 1 83 ? 0.109 0.627 -5.737 1.00 94.50 83 TYR A CA 1
ATOM 659 C C . TYR A 1 83 ? -0.003 -0.287 -4.510 1.00 94.50 83 TYR A C 1
ATOM 661 O O . TYR A 1 83 ? -0.738 -1.273 -4.521 1.00 94.50 83 TYR A O 1
ATOM 669 N N . GLN A 1 84 ? 0.704 0.036 -3.423 1.00 92.94 84 GLN A N 1
ATOM 670 C CA . GLN A 1 84 ? 0.693 -0.792 -2.217 1.00 92.94 84 GLN A CA 1
ATOM 671 C C . GLN A 1 84 ? -0.693 -0.810 -1.561 1.00 92.94 84 GLN A C 1
ATOM 673 O O . GLN A 1 84 ? -1.152 -1.872 -1.138 1.00 92.94 84 GLN A O 1
ATOM 678 N N . LYS A 1 85 ? -1.370 0.343 -1.529 1.00 95.19 85 LYS A N 1
ATOM 679 C CA . LYS A 1 85 ? -2.728 0.486 -0.988 1.00 95.19 85 LYS A CA 1
ATOM 680 C C . LYS A 1 85 ? -3.728 -0.358 -1.783 1.00 95.19 85 LYS A C 1
ATOM 682 O O . LYS A 1 85 ? -4.502 -1.107 -1.190 1.00 95.19 85 LYS A O 1
ATOM 687 N N . LEU A 1 86 ? -3.649 -0.308 -3.114 1.00 95.38 86 LEU A N 1
ATOM 688 C CA . LEU A 1 86 ? -4.499 -1.097 -4.006 1.00 95.38 86 LEU A CA 1
ATOM 689 C C . LEU A 1 86 ? -4.297 -2.598 -3.850 1.00 95.38 86 LEU A C 1
ATOM 691 O O . LEU A 1 86 ? -5.275 -3.333 -3.808 1.00 95.38 86 LEU A O 1
ATOM 695 N N . ARG A 1 87 ? -3.046 -3.059 -3.737 1.00 95.31 87 ARG A N 1
ATOM 696 C CA . ARG A 1 87 ? -2.745 -4.484 -3.537 1.00 95.31 87 ARG A CA 1
ATOM 697 C C . ARG A 1 87 ? -3.447 -5.036 -2.304 1.00 95.31 87 ARG A C 1
ATOM 699 O O . ARG A 1 87 ? -4.083 -6.081 -2.382 1.00 95.31 87 ARG A O 1
ATOM 706 N N . ILE A 1 88 ? -3.327 -4.333 -1.177 1.00 95.62 88 ILE A N 1
ATOM 707 C CA . ILE A 1 88 ? -3.959 -4.750 0.078 1.00 95.62 88 ILE A CA 1
ATOM 708 C C . ILE A 1 88 ? -5.478 -4.704 -0.079 1.00 95.62 88 ILE A C 1
ATOM 710 O O . ILE A 1 88 ? -6.145 -5.667 0.275 1.00 95.62 88 ILE A O 1
ATOM 714 N N . HIS A 1 89 ? -6.020 -3.624 -0.649 1.00 96.12 89 HIS A N 1
ATOM 715 C CA . HIS A 1 89 ? -7.462 -3.469 -0.820 1.00 96.12 89 HIS A CA 1
ATOM 716 C C . HIS A 1 89 ? -8.062 -4.567 -1.709 1.00 96.12 89 HIS A C 1
ATOM 718 O O . HIS A 1 89 ? -9.036 -5.198 -1.314 1.00 96.12 89 HIS A O 1
ATOM 724 N N . TYR A 1 90 ? -7.444 -4.853 -2.855 1.00 96.69 90 TYR A N 1
ATOM 725 C CA . TYR A 1 90 ? -7.877 -5.908 -3.765 1.00 96.69 90 TYR A CA 1
ATOM 726 C C . TYR A 1 90 ? -7.954 -7.267 -3.066 1.00 96.69 90 TYR A C 1
ATOM 728 O O . TYR A 1 90 ? -8.985 -7.931 -3.124 1.00 96.69 90 TYR A O 1
ATOM 736 N N . PHE A 1 91 ? -6.890 -7.672 -2.365 1.00 96.81 91 PHE A N 1
ATOM 737 C CA . PHE A 1 91 ? -6.872 -8.958 -1.663 1.00 96.81 91 PHE A CA 1
ATOM 738 C C . PHE A 1 91 ? -7.718 -8.979 -0.392 1.00 96.81 91 PHE A C 1
ATOM 740 O O . PHE A 1 91 ? -8.040 -10.064 0.075 1.00 96.81 91 PHE A O 1
ATOM 747 N N . LEU A 1 92 ? -8.094 -7.825 0.155 1.00 96.06 92 LEU A N 1
ATOM 748 C CA . LEU A 1 92 ? -9.047 -7.727 1.260 1.00 96.06 92 LEU A CA 1
ATOM 749 C C . LEU A 1 92 ? -10.500 -7.893 0.787 1.00 96.06 92 LEU A C 1
ATOM 751 O O . LEU A 1 92 ? -11.354 -8.279 1.579 1.00 96.06 92 LEU A O 1
ATOM 755 N N . THR A 1 93 ? -10.783 -7.593 -0.484 1.00 94.25 93 THR A N 1
ATOM 756 C CA . THR A 1 93 ? -12.133 -7.622 -1.059 1.00 94.25 93 THR A CA 1
ATOM 757 C C . THR A 1 93 ? -12.233 -8.650 -2.190 1.00 94.25 93 THR A C 1
ATOM 759 O O . THR A 1 93 ? -12.369 -9.848 -1.948 1.00 94.25 93 THR A O 1
ATOM 762 N N . VAL A 1 94 ? -12.155 -8.200 -3.439 1.00 95.25 94 VAL A N 1
ATOM 763 C CA . VAL A 1 94 ? -12.504 -8.956 -4.648 1.00 95.25 94 VAL A CA 1
ATOM 764 C C . VAL A 1 94 ? -11.540 -10.117 -4.921 1.00 95.25 94 VAL A C 1
ATOM 766 O O . VAL A 1 94 ? -11.944 -11.170 -5.409 1.00 95.25 94 VAL A O 1
ATOM 769 N N . GLY A 1 95 ? -10.259 -9.936 -4.607 1.00 95.12 95 GLY A N 1
ATOM 770 C CA . GLY A 1 95 ? -9.179 -10.878 -4.895 1.00 95.12 95 GLY A CA 1
ATOM 771 C C . GLY A 1 95 ? -8.886 -11.886 -3.787 1.00 95.12 95 GLY A C 1
ATOM 772 O O . GLY A 1 95 ? -7.933 -12.654 -3.914 1.00 95.12 95 GLY A O 1
ATOM 773 N N . ARG A 1 96 ? -9.650 -11.889 -2.687 1.00 95.81 96 ARG A N 1
ATOM 774 C CA . ARG A 1 96 ? -9.292 -12.611 -1.454 1.00 95.81 96 ARG A CA 1
ATOM 775 C C . ARG A 1 96 ? -9.029 -14.106 -1.640 1.00 95.81 96 ARG A C 1
ATOM 777 O O . ARG A 1 96 ? -8.130 -14.649 -0.991 1.00 95.81 96 ARG A O 1
ATOM 784 N N . SER A 1 97 ? -9.776 -14.762 -2.527 1.00 96.25 97 SER A N 1
ATOM 785 C CA . SER A 1 97 ? -9.621 -16.190 -2.836 1.00 96.25 97 SER A CA 1
ATOM 786 C C . SER A 1 97 ? -8.273 -16.530 -3.478 1.00 96.25 97 SER A C 1
ATOM 788 O O . SER A 1 97 ? -7.781 -17.636 -3.296 1.00 96.25 97 SER A O 1
ATOM 790 N N . TYR A 1 98 ? -7.644 -15.579 -4.173 1.00 96.69 98 TYR A N 1
ATOM 791 C CA . TYR A 1 98 ? -6.391 -15.781 -4.909 1.00 96.69 98 TYR A CA 1
ATOM 792 C C . TYR A 1 98 ? -5.137 -15.398 -4.109 1.00 96.69 98 TYR A C 1
ATOM 794 O O . TYR A 1 98 ? -4.013 -15.539 -4.596 1.00 96.69 98 TYR A O 1
ATOM 802 N N . LEU A 1 99 ? -5.305 -14.896 -2.880 1.00 96.12 99 LEU A N 1
ATOM 803 C CA . LEU A 1 99 ? -4.204 -14.429 -2.036 1.00 96.12 99 LEU A CA 1
ATOM 804 C C . LEU A 1 99 ? -3.220 -15.555 -1.688 1.00 96.12 99 LEU A C 1
ATOM 806 O O . LEU A 1 99 ? -2.011 -15.360 -1.782 1.00 96.12 99 LEU A O 1
ATOM 810 N N . ALA A 1 100 ? -3.731 -16.736 -1.329 1.00 95.56 100 ALA A N 1
ATOM 811 C CA . ALA A 1 100 ? -2.895 -17.880 -0.966 1.00 95.56 100 ALA A CA 1
ATOM 812 C C . ALA A 1 100 ? -2.027 -18.347 -2.145 1.00 95.56 100 ALA A C 1
ATOM 814 O O . ALA A 1 100 ? -0.826 -18.567 -1.983 1.00 95.56 100 ALA A O 1
ATOM 815 N N . ASP A 1 101 ? -2.606 -18.415 -3.349 1.00 95.12 101 ASP A N 1
ATOM 816 C CA . ASP A 1 101 ? -1.872 -18.762 -4.569 1.00 95.12 101 ASP A CA 1
ATOM 817 C C . ASP A 1 101 ? -0.760 -17.755 -4.865 1.00 95.12 101 ASP A C 1
ATOM 819 O O . ASP A 1 101 ? 0.359 -18.135 -5.226 1.00 95.12 101 ASP A O 1
ATOM 823 N N . ARG A 1 102 ? -1.054 -16.461 -4.688 1.00 94.50 102 ARG A N 1
ATOM 824 C CA . ARG A 1 102 ? -0.083 -15.379 -4.868 1.00 94.50 102 ARG A CA 1
ATOM 825 C C . ARG A 1 102 ? 1.073 -15.512 -3.883 1.00 94.50 102 ARG A C 1
ATOM 827 O O . ARG A 1 102 ? 2.230 -15.452 -4.298 1.00 94.50 102 ARG A O 1
ATOM 834 N N . ASP A 1 103 ? 0.774 -15.673 -2.600 1.00 94.56 103 ASP A N 1
ATOM 835 C CA . ASP A 1 103 ? 1.776 -15.749 -1.533 1.00 94.56 103 ASP A CA 1
ATOM 836 C C . ASP A 1 103 ? 2.674 -16.982 -1.724 1.00 94.56 103 ASP A C 1
ATOM 838 O O . ASP A 1 103 ? 3.904 -16.871 -1.710 1.00 94.56 103 ASP A O 1
ATOM 842 N N . ALA A 1 104 ? 2.082 -18.127 -2.082 1.00 93.50 104 ALA A N 1
ATOM 843 C CA . ALA A 1 104 ? 2.815 -19.343 -2.425 1.00 93.50 104 ALA A CA 1
ATOM 844 C C . ALA A 1 104 ? 3.719 -19.176 -3.658 1.00 93.50 104 ALA A C 1
ATOM 846 O O . ALA A 1 104 ? 4.809 -19.749 -3.708 1.00 93.50 104 ALA A O 1
ATOM 847 N N . LYS A 1 105 ? 3.292 -18.415 -4.673 1.00 92.69 105 LYS A N 1
ATOM 848 C CA . LYS A 1 105 ? 4.120 -18.116 -5.854 1.00 92.69 105 LYS A CA 1
ATOM 849 C C . LYS A 1 105 ? 5.295 -17.211 -5.522 1.00 92.69 105 LYS A C 1
ATOM 851 O O . LYS A 1 105 ? 6.400 -17.464 -5.993 1.00 92.69 105 LYS A O 1
ATOM 856 N N . VAL A 1 106 ? 5.072 -16.174 -4.717 1.00 92.06 106 VAL A N 1
ATOM 857 C CA . VAL A 1 106 ? 6.156 -15.289 -4.273 1.00 92.06 106 VAL A CA 1
ATOM 858 C C . VAL A 1 106 ? 7.169 -16.063 -3.440 1.00 92.06 106 VAL A C 1
ATOM 860 O O . VAL A 1 106 ? 8.363 -15.944 -3.695 1.00 92.06 106 VAL A O 1
ATOM 863 N N . ALA A 1 107 ? 6.700 -16.907 -2.518 1.00 91.88 107 ALA A N 1
ATOM 864 C CA . ALA A 1 107 ? 7.554 -17.784 -1.725 1.00 91.88 107 ALA A CA 1
ATOM 865 C C . ALA A 1 107 ? 8.446 -18.665 -2.613 1.00 91.88 107 ALA A C 1
ATOM 867 O O . ALA A 1 107 ? 9.663 -18.666 -2.458 1.00 91.88 107 ALA A O 1
ATOM 868 N N . ARG A 1 108 ? 7.848 -19.350 -3.598 1.00 92.06 108 ARG A N 1
ATOM 869 C CA . ARG A 1 108 ? 8.578 -20.193 -4.556 1.00 92.06 108 ARG A CA 1
ATOM 870 C C . ARG A 1 108 ? 9.624 -19.409 -5.343 1.00 92.06 108 ARG A C 1
ATOM 872 O O . ARG A 1 108 ? 10.768 -19.839 -5.399 1.00 92.06 108 ARG A O 1
ATOM 879 N N . LYS A 1 109 ? 9.269 -18.231 -5.866 1.00 90.38 109 LYS A N 1
ATOM 880 C CA . LYS A 1 109 ? 10.208 -17.370 -6.602 1.00 90.38 109 LYS A CA 1
ATOM 881 C C . LYS A 1 109 ? 11.409 -16.964 -5.740 1.00 90.38 109 LYS A C 1
ATOM 883 O O . LYS A 1 109 ? 12.527 -16.954 -6.237 1.00 90.38 109 LYS A O 1
ATOM 888 N N . LEU A 1 110 ? 11.191 -16.644 -4.464 1.00 90.31 110 LEU A N 1
ATOM 889 C CA . LEU A 1 110 ? 12.277 -16.293 -3.544 1.00 90.31 110 LEU A CA 1
ATOM 890 C C . LEU A 1 110 ? 13.192 -17.488 -3.249 1.00 90.31 110 LEU A C 1
ATOM 892 O O . LEU A 1 110 ? 14.407 -17.325 -3.244 1.00 90.31 110 LEU A O 1
ATOM 896 N N . ILE A 1 111 ? 12.626 -18.685 -3.065 1.00 90.81 111 ILE A N 1
ATOM 897 C CA . ILE A 1 111 ? 13.400 -19.922 -2.870 1.00 90.81 111 ILE A CA 1
ATOM 898 C C . ILE A 1 111 ? 14.238 -20.236 -4.117 1.00 90.81 111 ILE A C 1
ATOM 900 O O . ILE A 1 111 ? 15.419 -20.553 -3.994 1.00 90.81 111 ILE A O 1
ATOM 904 N N . GLU A 1 112 ? 13.653 -20.115 -5.312 1.00 90.75 112 GLU A N 1
ATOM 905 C CA . GLU A 1 112 ? 14.355 -20.309 -6.589 1.00 90.75 112 GLU A CA 1
ATOM 906 C C . GLU A 1 112 ? 15.518 -19.317 -6.743 1.00 90.75 112 GLU A C 1
ATOM 908 O O . GLU A 1 112 ? 16.623 -19.708 -7.103 1.00 90.75 112 GLU A O 1
ATOM 913 N N . GLN A 1 113 ? 15.300 -18.040 -6.414 1.00 88.25 113 GLN A N 1
ATOM 914 C CA . GLN A 1 113 ? 16.336 -17.003 -6.479 1.00 88.25 113 GLN A CA 1
ATOM 915 C C . GLN A 1 113 ? 17.449 -17.194 -5.444 1.00 88.25 113 GLN A C 1
ATOM 917 O O . GLN A 1 113 ? 18.596 -16.840 -5.708 1.00 88.25 113 GLN A O 1
ATOM 922 N N . GLY A 1 114 ? 17.116 -17.746 -4.278 1.00 87.12 114 GLY A N 1
ATOM 923 C CA . GLY A 1 114 ? 18.061 -18.053 -3.211 1.00 87.12 114 GLY A CA 1
ATOM 924 C C . GLY A 1 114 ? 18.717 -19.429 -3.329 1.00 87.12 114 GLY A C 1
ATOM 925 O O . GLY A 1 114 ? 19.324 -19.876 -2.360 1.00 87.12 114 GLY A O 1
ATOM 926 N N . ASN A 1 115 ? 18.588 -20.121 -4.470 1.00 88.44 115 ASN A N 1
ATOM 927 C CA . ASN A 1 115 ? 19.115 -21.475 -4.689 1.00 88.44 115 ASN A CA 1
ATOM 928 C C . ASN A 1 115 ? 18.706 -22.473 -3.583 1.00 88.44 115 ASN A C 1
ATOM 930 O O . ASN A 1 115 ? 19.509 -23.291 -3.140 1.00 88.44 115 ASN A O 1
ATOM 934 N N . GLY A 1 116 ? 17.459 -22.391 -3.111 1.00 87.31 116 GLY A N 1
ATOM 935 C CA . GLY A 1 116 ? 16.934 -23.226 -2.026 1.00 87.31 116 GLY A CA 1
ATOM 936 C C . GLY A 1 116 ? 16.999 -22.584 -0.636 1.00 87.31 116 GLY A C 1
ATOM 937 O O . GLY A 1 116 ? 16.328 -23.062 0.277 1.00 87.31 116 GLY A O 1
ATOM 938 N N . SER A 1 117 ? 17.737 -21.485 -0.460 1.00 87.94 117 SER A N 1
ATOM 939 C CA . SER A 1 117 ? 17.776 -20.723 0.793 1.00 87.94 117 SER A CA 1
ATOM 940 C C . SER A 1 117 ? 16.773 -19.568 0.782 1.00 87.94 117 SER A C 1
ATOM 942 O O . SER A 1 117 ? 16.642 -18.847 -0.203 1.00 87.94 117 SER A O 1
ATOM 944 N N . LEU A 1 118 ? 16.072 -19.361 1.901 1.00 90.44 118 LEU A N 1
ATOM 945 C CA . LEU A 1 118 ? 15.085 -18.292 2.050 1.00 90.44 118 LEU A CA 1
ATOM 946 C C . LEU A 1 118 ? 15.590 -17.221 3.020 1.00 90.44 118 LEU A C 1
ATOM 948 O O . LEU A 1 118 ? 15.764 -17.483 4.209 1.00 90.44 118 LEU A O 1
ATOM 952 N N . PHE A 1 119 ? 15.763 -15.992 2.535 1.00 91.62 119 PHE A N 1
ATOM 953 C CA . PHE A 1 119 ? 16.054 -14.856 3.404 1.00 91.62 119 PHE A CA 1
ATOM 954 C C . PHE A 1 119 ? 14.758 -14.325 4.037 1.00 91.62 119 PHE A C 1
ATOM 956 O O . PHE A 1 119 ? 13.883 -13.783 3.357 1.00 91.62 119 PHE A O 1
ATOM 963 N N . LEU A 1 120 ? 14.620 -14.504 5.355 1.00 90.06 120 LEU A N 1
ATOM 964 C CA . LEU A 1 120 ? 13.381 -14.217 6.089 1.00 90.06 120 LEU A CA 1
ATOM 965 C C . LEU A 1 120 ? 12.892 -12.758 5.982 1.00 90.06 120 LEU A C 1
ATOM 967 O O . LEU A 1 120 ? 11.683 -12.570 5.843 1.00 90.06 120 LEU A O 1
ATOM 971 N N . PRO A 1 121 ? 13.751 -11.718 6.015 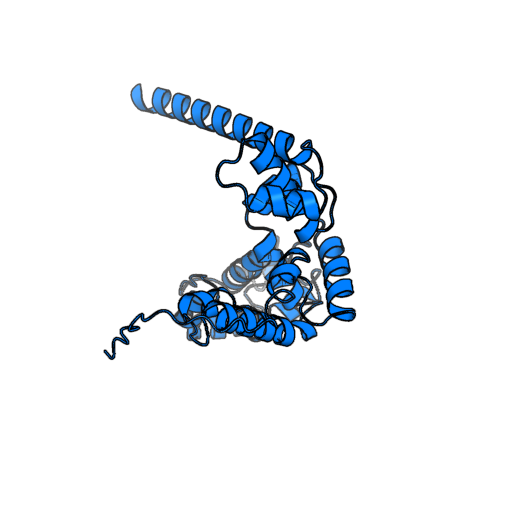1.00 90.12 121 PRO A N 1
ATOM 972 C CA . PRO A 1 121 ? 13.289 -10.334 5.867 1.00 90.12 121 PRO A CA 1
ATOM 973 C C . PRO A 1 121 ? 12.607 -10.053 4.518 1.00 90.12 121 PRO A C 1
ATOM 975 O O . PRO A 1 121 ? 11.546 -9.420 4.478 1.00 90.12 121 PRO A O 1
ATOM 978 N N . ASP A 1 122 ? 13.158 -10.579 3.424 1.00 88.19 122 ASP A N 1
ATOM 979 C CA . ASP A 1 122 ? 12.570 -10.435 2.087 1.00 88.19 122 ASP A CA 1
ATOM 980 C C . ASP A 1 122 ? 11.276 -11.237 1.973 1.00 88.19 122 ASP A C 1
ATOM 982 O O . ASP A 1 122 ? 10.271 -10.745 1.456 1.00 88.19 122 ASP A O 1
ATOM 986 N N . PHE A 1 123 ? 11.255 -12.448 2.535 1.00 90.75 123 PHE A N 1
ATOM 987 C CA . PHE A 1 123 ? 10.040 -13.247 2.605 1.00 90.75 123 PHE A CA 1
ATOM 988 C C . PHE A 1 123 ? 8.927 -12.492 3.336 1.00 90.75 123 PHE A C 1
ATOM 990 O O . PHE A 1 123 ? 7.887 -12.222 2.737 1.00 90.75 123 PHE A O 1
ATOM 997 N N . ASN A 1 124 ? 9.165 -12.069 4.577 1.00 89.31 124 ASN A N 1
ATOM 998 C CA . ASN A 1 124 ? 8.167 -11.415 5.423 1.00 89.31 124 ASN A CA 1
ATOM 999 C C . ASN A 1 124 ? 7.627 -10.119 4.806 1.00 89.31 124 ASN A C 1
ATOM 1001 O O . ASN A 1 124 ? 6.422 -9.886 4.834 1.00 89.31 124 ASN A O 1
ATOM 1005 N N . SER A 1 125 ? 8.494 -9.292 4.214 1.00 86.19 125 SER A N 1
ATOM 1006 C CA . SER A 1 125 ? 8.074 -8.045 3.559 1.00 86.19 125 SER A CA 1
ATOM 1007 C C . SER A 1 125 ? 7.302 -8.276 2.254 1.00 86.19 125 SER A C 1
ATOM 1009 O O . SER A 1 125 ? 6.508 -7.428 1.835 1.00 86.19 125 SER A O 1
ATOM 1011 N N . SER A 1 126 ? 7.505 -9.427 1.608 1.00 87.56 126 SER A N 1
ATOM 1012 C CA . SER A 1 126 ? 6.843 -9.774 0.353 1.00 87.56 126 SER A CA 1
ATOM 1013 C C . SER A 1 126 ? 5.453 -10.389 0.532 1.00 87.56 126 SER A C 1
ATOM 1015 O O . SER A 1 126 ? 4.646 -10.270 -0.398 1.00 87.56 126 SER A O 1
ATOM 1017 N N . GLN A 1 127 ? 5.159 -11.029 1.671 1.00 92.50 127 GLN A N 1
ATOM 1018 C CA . GLN A 1 127 ? 3.880 -11.698 1.943 1.00 92.50 127 GLN A CA 1
ATOM 1019 C C . GLN A 1 127 ? 2.765 -10.701 2.276 1.00 92.50 127 GLN A C 1
ATOM 1021 O O . GLN A 1 127 ? 2.980 -9.711 2.973 1.00 92.50 127 GLN A O 1
ATOM 1026 N N . LEU A 1 128 ? 1.551 -10.966 1.784 1.00 95.00 128 LEU A N 1
ATOM 1027 C CA . LEU A 1 128 ? 0.380 -10.124 2.060 1.00 95.00 128 LEU A CA 1
ATOM 1028 C C . LEU A 1 128 ? -0.613 -10.785 3.022 1.00 95.00 128 LEU A C 1
ATOM 1030 O O . LEU A 1 128 ? -1.404 -10.074 3.642 1.00 95.00 128 LEU A O 1
ATOM 1034 N N . GLY A 1 129 ? -0.544 -12.107 3.201 1.00 95.25 129 GLY A N 1
ATOM 1035 C CA . GLY A 1 129 ? -1.441 -12.891 4.047 1.00 95.25 129 GLY A CA 1
ATOM 1036 C C . GLY A 1 129 ? -1.577 -12.358 5.468 1.00 95.25 129 GLY A C 1
ATOM 1037 O O . GLY A 1 129 ? -2.694 -12.159 5.935 1.00 95.25 129 GLY A O 1
ATOM 1038 N N . ALA A 1 130 ? -0.464 -12.043 6.136 1.00 94.50 130 ALA A N 1
ATOM 1039 C CA . ALA A 1 130 ? -0.496 -11.517 7.503 1.00 94.50 130 ALA A CA 1
ATOM 1040 C C . ALA A 1 130 ? -1.176 -10.137 7.584 1.00 94.50 130 ALA A C 1
ATOM 1042 O O . ALA A 1 130 ? -1.968 -9.884 8.493 1.00 94.50 130 ALA A O 1
ATOM 1043 N N . ILE A 1 131 ? -0.904 -9.257 6.614 1.00 96.06 131 ILE A N 1
ATOM 1044 C CA . ILE A 1 131 ? -1.488 -7.910 6.539 1.00 96.06 131 ILE A CA 1
ATOM 1045 C C . ILE A 1 131 ? -2.998 -8.006 6.324 1.00 96.06 131 ILE A C 1
ATOM 1047 O O . ILE A 1 131 ? -3.765 -7.413 7.081 1.00 96.06 131 ILE A O 1
ATOM 1051 N N . VAL A 1 132 ? -3.421 -8.768 5.312 1.00 97.00 132 VAL A N 1
ATOM 1052 C CA . VAL A 1 132 ? -4.839 -8.950 4.981 1.00 97.00 132 VAL A CA 1
ATOM 1053 C C . VAL A 1 132 ? -5.562 -9.635 6.138 1.00 97.00 132 VAL A C 1
ATOM 1055 O O . VAL A 1 132 ? -6.544 -9.089 6.625 1.00 97.00 132 VAL A O 1
ATOM 1058 N N . GLY A 1 133 ? -5.028 -10.739 6.663 1.00 96.62 133 GLY A N 1
ATOM 1059 C CA . GLY A 1 133 ? -5.622 -11.464 7.789 1.00 96.62 133 GLY A CA 1
ATOM 1060 C C . GLY A 1 133 ? -5.775 -10.606 9.049 1.00 96.62 133 GLY A C 1
ATOM 1061 O O . GLY A 1 133 ? -6.801 -10.671 9.719 1.00 96.62 133 GLY A O 1
ATOM 1062 N N . THR A 1 134 ? -4.813 -9.725 9.344 1.00 96.75 134 THR A N 1
ATOM 1063 C CA . THR A 1 134 ? -4.941 -8.778 10.468 1.00 96.75 134 THR A CA 1
ATOM 1064 C C . THR A 1 134 ? -6.097 -7.797 10.247 1.00 96.75 134 THR A C 1
ATOM 1066 O O . THR A 1 134 ? -6.853 -7.518 11.175 1.00 96.75 134 THR A O 1
ATOM 1069 N N . LEU A 1 135 ? -6.270 -7.279 9.026 1.00 96.94 135 LEU A N 1
ATOM 1070 C CA . LEU A 1 135 ? -7.389 -6.389 8.691 1.00 96.94 135 LEU A CA 1
ATOM 1071 C C . LEU A 1 135 ? -8.743 -7.117 8.731 1.00 96.94 135 LEU A C 1
ATOM 1073 O O . LEU A 1 135 ? -9.741 -6.507 9.115 1.00 96.94 135 LEU A O 1
ATOM 1077 N N . GLU A 1 136 ? -8.775 -8.405 8.380 1.00 96.25 136 GLU A N 1
ATOM 1078 C CA . GLU A 1 136 ? -9.962 -9.263 8.491 1.00 96.25 136 GLU A CA 1
ATOM 1079 C C . GLU A 1 136 ? -10.374 -9.484 9.944 1.00 96.25 136 GLU A C 1
ATOM 1081 O O . GLU A 1 136 ? -11.534 -9.269 10.286 1.00 96.25 136 GLU A O 1
ATOM 1086 N N . ILE A 1 137 ? -9.422 -9.836 10.814 1.00 95.81 137 ILE A N 1
ATOM 1087 C CA . ILE A 1 137 ? -9.662 -10.014 12.256 1.00 95.81 137 ILE A CA 1
ATOM 1088 C C . ILE A 1 137 ? -10.165 -8.711 12.888 1.00 95.81 137 ILE A C 1
ATOM 1090 O O . ILE A 1 137 ? -11.037 -8.730 13.752 1.00 95.81 137 ILE A O 1
ATOM 1094 N N . LEU A 1 138 ? -9.646 -7.568 12.434 1.00 95.50 138 LEU A N 1
ATOM 1095 C CA . LEU A 1 138 ? -10.096 -6.244 12.865 1.00 95.50 138 LEU A CA 1
ATOM 1096 C C . LEU A 1 138 ? -11.410 -5.800 12.196 1.00 95.50 138 LEU A C 1
ATOM 1098 O O . LEU A 1 138 ? -11.833 -4.672 12.413 1.00 95.50 138 LEU A O 1
ATOM 1102 N N . GLY A 1 139 ? -12.064 -6.635 11.386 1.00 94.31 139 GLY A N 1
ATOM 1103 C CA . GLY A 1 139 ? -13.398 -6.363 10.842 1.00 94.31 139 GLY A CA 1
ATOM 1104 C C . GLY A 1 139 ? -13.456 -5.296 9.744 1.00 94.31 139 GLY A C 1
ATOM 1105 O O . GLY A 1 139 ? -14.542 -4.824 9.411 1.00 94.31 139 GLY A O 1
ATOM 1106 N N . ILE A 1 140 ? -12.325 -4.917 9.139 1.00 95.69 140 ILE A N 1
ATOM 1107 C CA . ILE A 1 140 ? -12.300 -3.910 8.065 1.00 95.69 140 ILE A CA 1
ATOM 1108 C C . ILE A 1 140 ? -13.132 -4.315 6.834 1.00 95.69 140 ILE A C 1
ATOM 1110 O O . ILE A 1 140 ? -13.842 -3.446 6.330 1.00 95.69 140 ILE A O 1
ATOM 1114 N N . PRO A 1 141 ? -13.135 -5.580 6.359 1.00 94.31 141 PRO A N 1
ATOM 1115 C CA . PRO A 1 141 ? -13.989 -5.976 5.237 1.00 94.31 141 PRO A CA 1
ATOM 1116 C C . PRO A 1 141 ? -15.473 -5.691 5.474 1.00 94.31 141 PRO A C 1
ATOM 1118 O O . PRO A 1 141 ? -16.153 -5.228 4.566 1.00 94.31 141 PRO A O 1
ATOM 1121 N N . VAL A 1 142 ? -15.964 -5.909 6.699 1.00 93.31 142 VAL A N 1
ATOM 1122 C CA . VAL A 1 142 ? -17.368 -5.665 7.066 1.00 93.31 142 VAL A CA 1
ATOM 1123 C C . VAL A 1 142 ? -17.700 -4.177 6.963 1.00 93.31 142 VAL A C 1
ATOM 1125 O O . VAL A 1 142 ? -18.753 -3.811 6.452 1.00 93.31 142 VAL A O 1
ATOM 1128 N N . LEU A 1 143 ? -16.777 -3.305 7.378 1.00 92.94 143 LEU A N 1
ATOM 1129 C CA . LEU A 1 143 ? -16.950 -1.856 7.249 1.00 92.94 143 LEU A CA 1
ATOM 1130 C C . LEU A 1 143 ? -16.955 -1.382 5.788 1.00 92.94 143 LEU A C 1
ATOM 1132 O O . LEU A 1 143 ? -17.567 -0.364 5.489 1.00 92.94 143 LEU A O 1
ATOM 1136 N N . LEU A 1 144 ? -16.280 -2.094 4.882 1.00 92.62 144 LEU A N 1
ATOM 1137 C CA . LEU A 1 144 ? -16.226 -1.741 3.460 1.00 92.62 144 LEU A CA 1
ATOM 1138 C C . LEU A 1 144 ? -17.454 -2.201 2.663 1.00 92.62 144 LEU A C 1
ATOM 1140 O O . LEU A 1 144 ? -17.648 -1.721 1.551 1.00 92.62 144 LEU A O 1
ATOM 1144 N N . GLN A 1 145 ? -18.270 -3.114 3.200 1.00 91.38 145 GLN A N 1
ATOM 1145 C CA . GLN A 1 145 ? -19.475 -3.607 2.519 1.00 91.38 145 GLN A CA 1
ATOM 1146 C C . GLN A 1 145 ? -20.578 -2.550 2.432 1.00 91.38 145 GLN A C 1
ATOM 1148 O O . GLN A 1 145 ? -21.310 -2.516 1.447 1.00 91.38 145 GLN A O 1
ATOM 1153 N N . ASP A 1 146 ? -20.688 -1.689 3.446 1.00 90.56 146 ASP A N 1
ATOM 1154 C CA . ASP A 1 146 ? -21.662 -0.603 3.486 1.00 90.56 146 ASP A CA 1
ATOM 1155 C C . ASP A 1 146 ? -20.966 0.729 3.784 1.00 90.56 146 ASP A C 1
ATOM 1157 O O . ASP A 1 146 ? -20.787 1.131 4.936 1.00 90.56 146 ASP A O 1
ATOM 1161 N N . LEU A 1 147 ? -20.591 1.434 2.715 1.00 90.31 147 LEU A N 1
ATOM 1162 C CA . LEU A 1 147 ? -19.997 2.770 2.804 1.00 90.31 147 LEU A CA 1
ATOM 1163 C C . LEU A 1 147 ? -21.012 3.838 3.232 1.00 90.31 147 LEU A C 1
ATOM 1165 O O . LEU A 1 147 ? -20.617 4.924 3.656 1.00 90.31 147 LEU A O 1
ATOM 1169 N N . THR A 1 148 ? -22.315 3.550 3.140 1.00 90.69 148 THR A N 1
ATOM 1170 C CA . THR A 1 148 ? -23.361 4.489 3.558 1.00 90.69 148 THR A CA 1
ATOM 1171 C C . THR A 1 148 ? -23.537 4.512 5.072 1.00 90.69 148 THR A C 1
ATOM 1173 O O . THR A 1 148 ? -24.013 5.512 5.614 1.00 90.69 148 THR A O 1
ATOM 1176 N N . ARG A 1 149 ? -23.063 3.469 5.761 1.00 93.12 149 ARG A N 1
ATOM 1177 C CA . ARG A 1 149 ? -23.132 3.331 7.210 1.00 93.12 149 ARG A CA 1
ATOM 1178 C C . ARG A 1 149 ? -22.520 4.524 7.944 1.00 93.12 149 ARG A C 1
ATOM 1180 O O . ARG A 1 149 ? -21.364 4.906 7.753 1.00 93.12 149 ARG A O 1
ATOM 1187 N N . GLU A 1 150 ? -23.293 5.044 8.888 1.00 94.50 150 GLU A N 1
ATOM 1188 C CA . GLU A 1 150 ? -22.822 6.018 9.860 1.00 94.50 150 GLU A CA 1
ATOM 1189 C C . GLU A 1 150 ? -22.083 5.332 11.012 1.00 94.50 150 GLU A C 1
ATOM 1191 O O . GLU A 1 150 ? -22.591 4.401 11.633 1.00 94.50 150 GLU A O 1
ATOM 1196 N N . LEU A 1 151 ? -20.884 5.824 11.310 1.00 94.31 151 LEU A N 1
ATOM 1197 C CA . LEU A 1 151 ? -19.981 5.288 12.318 1.00 94.31 151 LEU A CA 1
ATOM 1198 C C . LEU A 1 151 ? -19.854 6.255 13.494 1.00 94.31 151 LEU A C 1
ATOM 1200 O O . LEU A 1 151 ? -19.606 7.455 13.320 1.00 94.31 151 LEU A O 1
ATOM 1204 N N . ARG A 1 152 ? -19.965 5.732 14.712 1.00 94.19 152 ARG A N 1
ATOM 1205 C CA . ARG A 1 152 ? -19.833 6.490 15.961 1.00 94.19 152 ARG A CA 1
ATOM 1206 C C . ARG A 1 152 ? -18.853 5.775 16.871 1.00 94.19 152 ARG A C 1
ATOM 1208 O O . ARG A 1 152 ? -18.805 4.555 16.933 1.00 94.19 152 ARG A O 1
ATOM 1215 N N . ASN A 1 153 ? -18.102 6.531 17.672 1.00 93.31 153 ASN A N 1
ATOM 1216 C CA . ASN A 1 153 ? -17.203 5.909 18.654 1.00 93.31 153 ASN A CA 1
ATOM 1217 C C . ASN A 1 153 ? -17.946 5.009 19.655 1.00 93.31 153 ASN A C 1
ATOM 1219 O O . ASN A 1 153 ? -17.306 4.195 20.297 1.00 93.31 153 ASN A O 1
ATOM 1223 N N . THR A 1 154 ? -19.255 5.176 19.834 1.00 91.81 154 THR A N 1
ATOM 1224 C CA . THR A 1 154 ? -20.087 4.394 20.758 1.00 91.81 154 THR A CA 1
ATOM 1225 C C . THR A 1 154 ? -20.573 3.066 20.183 1.00 91.81 154 THR A C 1
ATOM 1227 O O . THR A 1 154 ? -21.160 2.290 20.931 1.00 91.81 154 THR A O 1
ATOM 1230 N N . ASP A 1 155 ? -20.368 2.806 18.890 1.00 93.81 155 ASP A N 1
ATOM 1231 C CA . ASP A 1 155 ? -20.862 1.587 18.251 1.00 93.81 155 ASP A CA 1
ATOM 1232 C C . ASP A 1 155 ? -20.147 0.354 18.820 1.00 93.81 155 ASP A C 1
ATOM 1234 O O . ASP A 1 155 ? -18.926 0.356 19.009 1.00 93.81 155 ASP A O 1
ATOM 1238 N N . LEU A 1 156 ? -20.916 -0.695 19.125 1.00 93.75 156 LEU A N 1
ATOM 1239 C CA . LEU A 1 156 ? -20.418 -1.880 19.832 1.00 93.75 156 LEU A CA 1
ATOM 1240 C C . LEU A 1 156 ? -19.340 -2.625 19.040 1.00 93.75 156 LEU A C 1
ATOM 1242 O O . LEU A 1 156 ? -18.345 -3.070 19.612 1.00 93.75 156 LEU A O 1
ATOM 1246 N N . ASP A 1 157 ? -19.507 -2.726 17.726 1.00 94.62 157 ASP A N 1
ATOM 1247 C CA . ASP A 1 157 ? -18.536 -3.361 16.843 1.00 94.62 157 ASP A CA 1
ATOM 1248 C C . ASP A 1 157 ? -17.221 -2.567 16.796 1.00 94.62 157 ASP A C 1
ATOM 1250 O O . ASP A 1 157 ? -16.148 -3.150 16.948 1.00 94.62 157 ASP A O 1
ATOM 1254 N N . LEU A 1 158 ? -17.278 -1.235 16.720 1.00 95.56 158 LEU A N 1
ATOM 1255 C CA . LEU A 1 158 ? -16.085 -0.386 16.762 1.00 95.56 158 LEU A CA 1
ATOM 1256 C C . LEU A 1 158 ? -15.382 -0.424 18.124 1.00 95.56 158 LEU A C 1
ATOM 1258 O O . LEU A 1 158 ? -14.151 -0.406 18.182 1.00 95.56 158 LEU A O 1
ATOM 1262 N N . GLN A 1 159 ? -16.136 -0.509 19.220 1.00 96.38 159 GLN A N 1
ATOM 1263 C CA . GLN A 1 159 ? -15.579 -0.716 20.559 1.00 96.38 159 GLN A CA 1
ATOM 1264 C C . GLN A 1 159 ? -14.872 -2.071 20.670 1.00 96.38 159 GLN A C 1
ATOM 1266 O O . GLN A 1 159 ? -13.759 -2.137 21.194 1.00 96.38 159 GLN A O 1
ATOM 1271 N N . SER A 1 160 ? -15.465 -3.135 20.122 1.00 95.81 160 SER A N 1
ATOM 1272 C CA . SER A 1 160 ? -14.846 -4.465 20.099 1.00 95.81 160 SER A CA 1
ATOM 1273 C C . SER A 1 160 ? -13.555 -4.488 19.271 1.00 95.81 160 SER A C 1
ATOM 1275 O O . SER A 1 160 ? -12.524 -4.966 19.748 1.00 95.81 160 SER A O 1
ATOM 1277 N N . LEU A 1 161 ? -13.561 -3.855 18.092 1.00 96.19 161 LEU A N 1
ATOM 1278 C CA . LEU A 1 161 ? -12.384 -3.658 17.245 1.00 96.19 161 LEU A CA 1
ATOM 1279 C C . LEU A 1 161 ? -11.288 -2.915 18.008 1.00 96.19 161 LEU A C 1
ATOM 1281 O O . LEU A 1 161 ? -10.133 -3.340 18.010 1.00 96.19 161 LEU A O 1
ATOM 1285 N N . ALA A 1 162 ? -11.639 -1.820 18.686 1.00 96.50 162 ALA A N 1
ATOM 1286 C CA . ALA A 1 162 ? -10.690 -1.040 19.468 1.00 96.50 162 ALA A CA 1
ATOM 1287 C C . ALA A 1 162 ? -10.091 -1.854 20.623 1.00 96.50 162 ALA A C 1
ATOM 1289 O O . ALA A 1 162 ? -8.889 -1.760 20.862 1.00 96.50 162 ALA A O 1
ATOM 1290 N N . ALA A 1 163 ? -10.890 -2.674 21.309 1.00 96.56 163 ALA A N 1
ATOM 1291 C CA . ALA A 1 163 ? -10.407 -3.557 22.365 1.00 96.56 163 ALA A CA 1
ATOM 1292 C C . ALA A 1 163 ? -9.388 -4.576 21.828 1.00 96.56 163 ALA A C 1
ATOM 1294 O O . ALA A 1 163 ? -8.293 -4.690 22.380 1.00 96.56 163 ALA A O 1
ATOM 1295 N N . ILE A 1 164 ? -9.692 -5.244 20.708 1.00 96.19 164 ILE A N 1
ATOM 1296 C CA . ILE A 1 164 ? -8.763 -6.173 20.041 1.00 96.19 164 ILE A CA 1
ATOM 1297 C C . ILE A 1 164 ? -7.479 -5.438 19.640 1.00 96.19 164 ILE A C 1
ATOM 1299 O O . ILE A 1 164 ? -6.372 -5.911 19.908 1.00 96.19 164 ILE A O 1
ATOM 1303 N N . ALA A 1 165 ? -7.615 -4.255 19.044 1.00 96.31 165 ALA A N 1
ATOM 1304 C CA . ALA A 1 165 ? -6.486 -3.467 18.582 1.00 96.31 165 ALA A CA 1
ATOM 1305 C C . ALA A 1 165 ? -5.588 -2.979 19.730 1.00 96.31 165 ALA A C 1
ATOM 1307 O O . ALA A 1 165 ? -4.369 -2.953 19.578 1.00 96.31 165 ALA A O 1
ATOM 1308 N N . HIS A 1 166 ? -6.162 -2.613 20.881 1.00 96.31 166 HIS A N 1
ATOM 1309 C CA . HIS A 1 166 ? -5.414 -2.175 22.066 1.00 96.31 166 HIS A CA 1
ATOM 1310 C C . HIS A 1 166 ? -4.683 -3.313 22.780 1.00 96.31 166 HIS A C 1
ATOM 1312 O O . HIS A 1 166 ? -3.593 -3.082 23.322 1.00 96.31 166 HIS A O 1
ATOM 1318 N N . SER A 1 167 ? -5.248 -4.519 22.751 1.00 96.50 167 SER A N 1
ATOM 1319 C CA . SER A 1 167 ? -4.617 -5.725 23.294 1.00 96.50 167 SER A CA 1
ATOM 1320 C C . SER A 1 167 ? -3.431 -6.190 22.444 1.00 96.50 167 SER A C 1
ATOM 1322 O O . SER A 1 167 ? -2.430 -6.614 23.006 1.00 96.50 167 SER A O 1
ATOM 1324 N N . ASN A 1 168 ? -3.492 -6.019 21.117 1.00 96.25 168 ASN A N 1
ATOM 1325 C CA . ASN A 1 168 ? -2.507 -6.552 20.160 1.00 96.25 168 ASN A CA 1
ATOM 1326 C C . ASN A 1 168 ? -1.674 -5.452 19.466 1.00 96.25 168 ASN A C 1
ATOM 1328 O O . ASN A 1 168 ? -1.388 -5.493 18.266 1.00 96.25 168 ASN A O 1
ATOM 1332 N N . ARG A 1 169 ? -1.340 -4.376 20.191 1.00 95.50 169 ARG A N 1
ATOM 1333 C CA . ARG A 1 169 ? -0.715 -3.177 19.593 1.00 95.50 169 ARG A CA 1
ATOM 1334 C C . ARG A 1 169 ? 0.676 -3.434 19.030 1.00 95.50 169 ARG A C 1
ATOM 1336 O O . ARG A 1 169 ? 1.066 -2.758 18.078 1.00 95.50 169 ARG A O 1
ATOM 1343 N N . GLN A 1 170 ? 1.441 -4.334 19.646 1.00 95.81 170 GLN A N 1
ATOM 1344 C CA . GLN A 1 170 ? 2.807 -4.623 19.210 1.00 95.81 170 GLN A CA 1
ATOM 1345 C C . GLN A 1 170 ? 2.783 -5.414 17.903 1.00 95.81 170 GLN A C 1
ATOM 1347 O O . GLN A 1 170 ? 3.458 -5.040 16.949 1.00 95.81 170 GLN A O 1
ATOM 1352 N N . GLU A 1 171 ? 1.918 -6.416 17.826 1.00 95.38 171 GLU A N 1
ATOM 1353 C CA . GLU A 1 171 ? 1.676 -7.263 16.665 1.00 95.38 171 GLU A CA 1
ATOM 1354 C C . GLU A 1 171 ? 1.173 -6.423 15.491 1.00 95.38 171 GLU A C 1
ATOM 1356 O O . GLU A 1 171 ? 1.726 -6.488 14.394 1.00 95.38 171 GLU A O 1
ATOM 1361 N N . ILE A 1 172 ? 0.198 -5.539 15.733 1.00 95.50 172 ILE A N 1
ATOM 1362 C CA . ILE A 1 172 ? -0.305 -4.610 14.714 1.00 95.50 172 ILE A CA 1
ATOM 1363 C C . ILE A 1 172 ? 0.803 -3.677 14.215 1.00 95.50 172 ILE A C 1
ATOM 1365 O O . ILE A 1 172 ? 0.896 -3.418 13.012 1.00 95.50 172 ILE A O 1
ATOM 1369 N N . LYS A 1 173 ? 1.669 -3.181 15.108 1.00 95.31 173 LYS A N 1
ATOM 1370 C CA . LYS A 1 173 ? 2.811 -2.356 14.703 1.00 95.31 173 LYS A CA 1
ATOM 1371 C C . LYS A 1 173 ? 3.781 -3.153 13.834 1.00 95.31 173 LYS A C 1
ATOM 1373 O O . LYS A 1 173 ? 4.219 -2.625 12.821 1.00 95.31 173 LYS A O 1
ATOM 1378 N N . THR A 1 174 ? 4.083 -4.394 14.192 1.00 94.00 174 THR A N 1
ATOM 1379 C CA . THR A 1 174 ? 5.004 -5.254 13.440 1.00 94.00 174 THR A CA 1
ATOM 1380 C C . THR A 1 174 ? 4.448 -5.624 12.064 1.00 94.00 174 THR A C 1
ATOM 1382 O O . THR A 1 174 ? 5.158 -5.504 11.072 1.00 94.00 174 THR A O 1
ATOM 1385 N N . ILE A 1 175 ? 3.174 -6.019 11.982 1.00 93.62 175 ILE A N 1
ATOM 1386 C CA . ILE A 1 175 ? 2.564 -6.532 10.746 1.00 93.62 175 ILE A CA 1
ATOM 1387 C C . ILE A 1 175 ? 2.127 -5.395 9.817 1.00 93.62 175 ILE A C 1
ATOM 1389 O O . ILE A 1 175 ? 2.439 -5.399 8.629 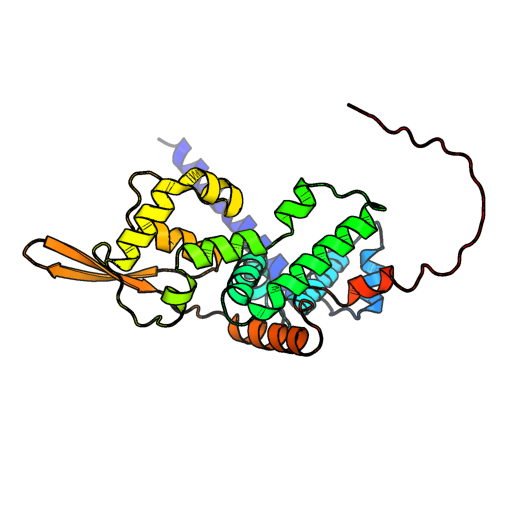1.00 93.62 175 ILE A O 1
ATOM 1393 N N . LEU A 1 176 ? 1.389 -4.409 10.337 1.00 93.06 176 LEU A N 1
ATOM 1394 C CA . LEU A 1 176 ? 0.811 -3.340 9.515 1.00 93.06 176 LEU A CA 1
ATOM 1395 C C . LEU A 1 176 ? 1.721 -2.116 9.406 1.00 93.06 176 LEU A C 1
ATOM 1397 O O . LEU A 1 176 ? 1.444 -1.226 8.596 1.00 93.06 176 LEU A O 1
ATOM 1401 N N . ASN A 1 177 ? 2.775 -2.022 10.222 1.00 93.44 177 ASN A N 1
ATOM 1402 C CA . ASN A 1 177 ? 3.557 -0.799 10.395 1.00 93.44 177 ASN A CA 1
ATOM 1403 C C . ASN A 1 177 ? 2.645 0.400 10.733 1.00 93.44 177 ASN A C 1
ATOM 1405 O O . ASN A 1 177 ? 2.653 1.437 10.060 1.00 93.44 177 ASN A O 1
ATOM 1409 N N . ILE A 1 178 ? 1.766 0.208 11.727 1.00 93.44 178 ILE A N 1
ATOM 1410 C CA . ILE A 1 178 ? 0.875 1.236 12.290 1.00 93.44 178 ILE A CA 1
ATOM 1411 C C . ILE A 1 178 ? 1.035 1.264 13.803 1.00 93.44 178 ILE A C 1
ATOM 1413 O O . ILE A 1 178 ? 0.761 0.286 14.490 1.00 93.44 178 ILE A O 1
ATOM 1417 N N . GLY A 1 179 ? 1.404 2.424 14.342 1.00 93.44 179 GLY A N 1
ATOM 1418 C CA . GLY A 1 179 ? 1.344 2.655 15.780 1.00 93.44 179 GLY A CA 1
ATOM 1419 C C . GLY A 1 179 ? -0.087 2.926 16.247 1.00 93.44 179 GLY A C 1
ATOM 1420 O O . GLY A 1 179 ? -0.721 3.877 15.781 1.00 93.44 179 GLY A O 1
ATOM 1421 N N . ILE A 1 180 ? -0.573 2.137 17.205 1.00 94.81 180 ILE A N 1
ATOM 1422 C CA . ILE A 1 180 ? -1.824 2.395 17.927 1.00 94.81 180 ILE A CA 1
ATOM 1423 C C . ILE A 1 180 ? -1.481 2.898 19.333 1.00 94.81 180 ILE A C 1
ATOM 1425 O O . ILE A 1 180 ? -0.875 2.187 20.134 1.00 94.81 180 ILE A O 1
ATOM 1429 N N . ALA A 1 181 ? -1.833 4.148 19.634 1.00 94.50 181 ALA A N 1
ATOM 1430 C CA . ALA A 1 181 ? -1.635 4.733 20.955 1.00 94.50 181 ALA A CA 1
ATOM 1431 C C . ALA A 1 181 ? -2.777 4.329 21.897 1.00 94.50 181 ALA A C 1
ATOM 1433 O O . ALA A 1 181 ? -3.905 4.140 21.450 1.00 94.50 181 ALA A O 1
ATOM 1434 N N . LYS A 1 182 ? -2.499 4.246 23.207 1.00 92.06 182 LYS A N 1
ATOM 1435 C CA . LYS A 1 182 ? -3.478 3.825 24.236 1.00 92.06 182 LYS A CA 1
ATOM 1436 C C . LYS A 1 182 ? -4.745 4.689 24.265 1.00 92.06 182 LYS A C 1
ATOM 1438 O O . LYS A 1 182 ? -5.801 4.221 24.657 1.00 92.06 182 LYS A O 1
ATOM 1443 N N . ASN A 1 183 ? -4.625 5.952 23.871 1.00 94.00 183 ASN A N 1
ATOM 1444 C CA . ASN A 1 183 ? -5.696 6.944 23.879 1.00 94.00 183 ASN A CA 1
ATOM 1445 C C . ASN A 1 183 ? -6.414 7.087 22.527 1.00 94.00 183 ASN A C 1
ATOM 1447 O O . ASN A 1 183 ? -7.274 7.956 22.394 1.00 94.00 183 ASN A O 1
ATOM 1451 N N . HIS A 1 184 ? -6.061 6.293 21.509 1.00 95.25 184 HIS A N 1
ATOM 1452 C CA . HIS A 1 184 ? -6.792 6.334 20.248 1.00 95.25 184 HIS A CA 1
ATOM 1453 C C . HIS A 1 184 ? -8.244 5.902 20.461 1.00 95.25 184 HIS A C 1
ATOM 1455 O O . HIS A 1 184 ? -8.516 4.832 21.010 1.00 95.25 184 HIS A O 1
ATOM 1461 N N . SER A 1 185 ? -9.170 6.723 19.966 1.00 95.19 185 SER A N 1
ATOM 1462 C CA . SER A 1 185 ? -10.583 6.362 19.894 1.00 95.19 185 SER A CA 1
ATOM 1463 C C . SER A 1 185 ? -10.820 5.277 18.834 1.00 95.19 185 SER A C 1
ATOM 1465 O O . SER A 1 185 ? -10.017 5.171 17.898 1.00 95.19 185 SER A O 1
ATOM 1467 N N . PRO A 1 186 ? -11.937 4.529 18.904 1.00 96.38 186 PRO A N 1
ATOM 1468 C CA . PRO A 1 186 ? -12.297 3.549 17.881 1.00 96.38 186 PRO A CA 1
ATOM 1469 C C . PRO A 1 186 ? -12.221 4.102 16.453 1.00 96.38 186 PRO A C 1
ATOM 1471 O O . PRO A 1 186 ? -11.517 3.546 15.614 1.00 96.38 186 PRO A O 1
ATOM 1474 N N . ILE A 1 187 ? -12.818 5.270 16.191 1.00 96.31 187 ILE A N 1
ATOM 1475 C CA . ILE A 1 187 ? -12.768 5.914 14.866 1.00 96.31 187 ILE A CA 1
ATOM 1476 C C . ILE A 1 187 ? -11.335 6.268 14.447 1.00 96.31 187 ILE A C 1
ATOM 1478 O O . ILE A 1 187 ? -10.998 6.181 13.267 1.00 96.31 187 ILE A O 1
ATOM 1482 N N . THR A 1 188 ? -10.467 6.646 15.391 1.00 96.38 188 THR A N 1
ATOM 1483 C CA . THR A 1 188 ? -9.059 6.942 15.082 1.00 96.38 188 THR A CA 1
ATOM 1484 C C . THR A 1 188 ? -8.328 5.678 14.640 1.00 96.38 188 THR A C 1
ATOM 1486 O O . THR A 1 188 ? -7.568 5.717 13.675 1.00 96.38 188 THR A O 1
ATOM 1489 N N . ILE A 1 189 ? -8.573 4.551 15.315 1.00 96.81 189 IL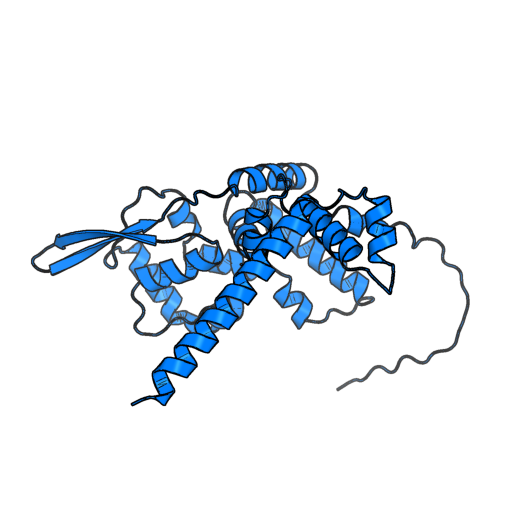E A N 1
ATOM 1490 C CA . ILE A 1 189 ? -8.002 3.249 14.951 1.00 96.81 189 ILE A CA 1
ATOM 1491 C C . ILE A 1 189 ? -8.482 2.846 13.557 1.00 96.81 189 ILE A C 1
ATOM 1493 O O . ILE A 1 189 ? -7.650 2.595 12.687 1.00 96.81 189 ILE A O 1
ATOM 1497 N N . VAL A 1 190 ? -9.794 2.885 13.313 1.00 96.56 190 VAL A N 1
ATOM 1498 C CA . VAL A 1 190 ? -10.386 2.565 12.005 1.00 96.56 190 VAL A CA 1
ATOM 1499 C C . VAL A 1 190 ? -9.801 3.454 10.908 1.00 96.56 190 VAL A C 1
ATOM 1501 O O . VAL A 1 190 ? -9.371 2.947 9.879 1.00 96.56 190 VAL A O 1
ATOM 1504 N N . SER A 1 191 ? -9.700 4.766 11.133 1.00 95.81 191 SER A N 1
ATOM 1505 C CA . SER A 1 191 ? -9.114 5.701 10.165 1.00 95.81 191 SER A CA 1
ATOM 1506 C C . SER A 1 191 ? -7.670 5.329 9.800 1.00 95.81 191 SER A C 1
ATOM 1508 O O . SER A 1 191 ? -7.305 5.317 8.622 1.00 95.81 191 SER A O 1
ATOM 1510 N N . ARG A 1 192 ? -6.846 4.936 10.784 1.00 95.88 192 ARG A N 1
ATOM 1511 C CA . ARG A 1 192 ? -5.472 4.476 10.517 1.00 95.88 192 ARG A CA 1
ATOM 1512 C C . ARG A 1 192 ? -5.450 3.162 9.739 1.00 95.88 192 ARG A C 1
ATOM 1514 O O . ARG A 1 192 ? -4.633 3.033 8.831 1.00 95.88 192 ARG A O 1
ATOM 1521 N N . LEU A 1 193 ? -6.338 2.220 10.044 1.00 95.94 193 LEU A N 1
ATOM 1522 C CA . LEU A 1 193 ? -6.441 0.955 9.309 1.00 95.94 193 LEU A CA 1
ATOM 1523 C C . LEU A 1 193 ? -6.882 1.191 7.856 1.00 95.94 193 LEU A C 1
ATOM 1525 O O . LEU A 1 193 ? -6.223 0.720 6.933 1.00 95.94 193 LEU A O 1
ATOM 1529 N N . LEU A 1 194 ? -7.912 2.012 7.637 1.00 94.94 194 LEU A N 1
ATOM 1530 C CA . LEU A 1 194 ? -8.398 2.379 6.303 1.00 94.94 194 LEU A CA 1
ATOM 1531 C C . LEU A 1 194 ? -7.348 3.128 5.475 1.00 94.94 194 LEU A C 1
ATOM 1533 O O . LEU A 1 194 ? -7.265 2.937 4.261 1.00 94.94 194 LEU A O 1
ATOM 1537 N N . SER A 1 195 ? -6.473 3.908 6.116 1.00 93.50 195 SER A N 1
ATOM 1538 C CA . SER A 1 195 ? -5.380 4.582 5.408 1.00 93.50 195 SER A CA 1
ATOM 1539 C C . SER A 1 195 ? -4.427 3.606 4.696 1.00 93.50 195 SER A C 1
ATOM 1541 O O . SER A 1 195 ? -3.855 3.964 3.663 1.00 93.50 195 SER A O 1
ATOM 1543 N N . LYS A 1 196 ? -4.298 2.355 5.177 1.00 94.19 196 LYS A N 1
ATOM 1544 C CA . LYS A 1 196 ? -3.472 1.318 4.525 1.00 94.19 196 LYS A CA 1
ATOM 1545 C C . LYS A 1 196 ? -4.025 0.821 3.205 1.00 94.19 196 LYS A C 1
ATOM 1547 O O . LYS A 1 196 ? -3.243 0.382 2.372 1.00 94.19 196 LYS A O 1
ATOM 1552 N N . ILE A 1 197 ? -5.332 0.923 3.007 1.00 94.12 197 ILE A N 1
ATOM 1553 C CA . ILE A 1 197 ? -6.007 0.573 1.754 1.00 94.12 197 ILE A CA 1
ATOM 1554 C C . ILE A 1 197 ? -6.374 1.816 0.933 1.00 94.12 197 ILE A C 1
ATOM 1556 O O . ILE A 1 197 ? -7.077 1.727 -0.068 1.00 94.12 197 ILE A O 1
ATOM 1560 N N . GLY A 1 198 ? -5.893 2.995 1.345 1.00 91.81 198 GLY A N 1
ATOM 1561 C CA . GLY A 1 198 ? -6.166 4.252 0.654 1.00 91.81 198 GLY A CA 1
ATOM 1562 C C . GLY A 1 198 ? -7.613 4.729 0.781 1.00 91.81 198 GLY A C 1
ATOM 1563 O O . GLY A 1 198 ? -8.052 5.504 -0.064 1.00 91.81 198 GLY A O 1
ATOM 1564 N N . CYS A 1 199 ? -8.347 4.277 1.802 1.00 93.06 199 CYS A N 1
ATOM 1565 C CA . CYS A 1 199 ? -9.679 4.778 2.138 1.00 93.06 199 CYS A CA 1
ATOM 1566 C C . CYS A 1 199 ? -9.579 5.843 3.239 1.00 93.06 199 CYS A C 1
ATOM 1568 O O . CYS A 1 199 ? -8.643 5.850 4.046 1.00 93.06 199 CYS A O 1
ATOM 1570 N N . LYS A 1 200 ? -10.547 6.761 3.281 1.00 92.25 200 LYS A N 1
ATOM 1571 C CA . LYS A 1 200 ? -10.599 7.852 4.265 1.00 92.25 200 LYS A CA 1
ATOM 1572 C C . LYS A 1 200 ? -11.943 7.851 4.979 1.00 92.25 200 LYS A C 1
ATOM 1574 O O . LYS A 1 200 ? -12.938 7.385 4.442 1.00 92.25 200 LYS A O 1
ATOM 1579 N N . ILE A 1 201 ? -11.968 8.415 6.181 1.00 93.81 201 ILE A N 1
ATOM 1580 C CA . ILE A 1 201 ? -13.201 8.683 6.925 1.00 93.81 201 ILE A CA 1
ATOM 1581 C C . ILE A 1 201 ? -13.427 10.190 6.973 1.00 93.81 201 ILE A C 1
ATOM 1583 O O . ILE A 1 201 ? -12.485 10.952 7.206 1.00 93.81 201 ILE A O 1
ATOM 1587 N N . LYS A 1 202 ? -14.679 10.620 6.812 1.00 93.81 202 LYS A N 1
ATOM 1588 C CA . LYS A 1 202 ? -15.106 12.011 6.984 1.00 93.81 202 LYS A CA 1
ATOM 1589 C C . LYS A 1 202 ? -16.064 12.138 8.161 1.00 93.81 202 LYS A C 1
ATOM 1591 O O . LYS A 1 202 ? -16.918 11.286 8.373 1.00 93.81 202 LYS A O 1
ATOM 1596 N N . CYS A 1 203 ? -15.926 13.218 8.928 1.00 94.31 203 CYS A N 1
ATOM 1597 C CA . CYS A 1 203 ? -16.925 13.612 9.919 1.00 94.31 203 CYS A CA 1
ATOM 1598 C C . CYS A 1 203 ? -18.095 14.282 9.190 1.00 94.31 203 CYS A C 1
ATOM 1600 O O . CYS A 1 203 ? -17.886 15.294 8.520 1.00 94.31 203 CYS A O 1
ATOM 1602 N N . LEU A 1 204 ? -19.301 13.733 9.320 1.00 92.50 204 LEU A N 1
ATOM 1603 C CA . LEU A 1 204 ? -20.508 14.287 8.707 1.00 92.50 204 LEU A CA 1
ATOM 1604 C C . LEU A 1 204 ? -21.105 15.394 9.572 1.00 92.50 204 LEU A C 1
ATOM 1606 O O . LEU A 1 204 ? -21.357 16.495 9.092 1.00 92.50 204 LEU A O 1
ATOM 1610 N N . ARG A 1 205 ? -21.331 15.103 10.858 1.00 92.44 205 ARG A N 1
ATOM 1611 C CA . ARG A 1 205 ? -22.014 16.016 11.782 1.00 92.44 205 ARG A CA 1
ATOM 1612 C C . ARG A 1 205 ? -21.726 15.699 13.245 1.00 92.44 205 ARG A C 1
ATOM 1614 O O . ARG A 1 205 ? -21.161 14.658 13.580 1.00 92.44 205 ARG A O 1
ATOM 1621 N N . ASN A 1 206 ? -22.145 16.617 14.111 1.00 90.25 206 ASN A N 1
ATOM 1622 C CA . ASN A 1 206 ? -22.236 16.401 15.550 1.00 90.25 206 ASN A CA 1
ATOM 1623 C C . ASN A 1 206 ? -23.709 16.222 15.921 1.00 90.25 206 ASN A C 1
ATOM 1625 O O . ASN A 1 206 ? -24.517 17.105 15.644 1.00 90.25 206 ASN A O 1
ATOM 1629 N N . GLU A 1 207 ? -24.043 15.124 16.582 1.00 88.94 207 GLU A N 1
ATOM 1630 C CA . GLU A 1 207 ? -25.370 14.874 17.138 1.00 88.94 207 GLU A CA 1
ATOM 1631 C C . GLU A 1 207 ? -25.356 15.065 18.654 1.00 88.94 207 GLU A C 1
ATOM 1633 O O . GLU A 1 207 ? -24.348 14.823 19.320 1.00 88.94 207 GLU A O 1
ATOM 1638 N N . SER A 1 208 ? -26.476 15.519 19.215 1.00 83.69 208 SER A N 1
ATOM 1639 C CA . SER A 1 208 ? -26.681 15.526 20.663 1.00 83.69 208 SER A CA 1
ATOM 1640 C C . SER A 1 208 ? -27.437 14.260 21.040 1.00 83.69 208 SER A C 1
ATOM 1642 O O . SER A 1 208 ? -28.621 14.136 20.744 1.00 83.69 208 SER A O 1
ATOM 1644 N N . GLN A 1 209 ? -26.757 13.319 21.689 1.00 77.19 209 GLN A N 1
ATOM 1645 C CA . GLN A 1 209 ? -27.357 12.094 22.201 1.00 77.19 209 GLN A CA 1
ATOM 1646 C C . GLN A 1 209 ? -27.255 12.115 23.727 1.00 77.19 209 GLN A C 1
ATOM 1648 O O . GLN A 1 209 ? -26.161 12.214 24.283 1.00 77.19 209 GLN A O 1
ATOM 1653 N N . ASN A 1 210 ? -28.394 12.073 24.425 1.00 75.31 210 ASN A N 1
ATOM 1654 C CA . ASN A 1 210 ? -28.461 12.078 25.894 1.00 75.31 210 ASN A CA 1
ATOM 1655 C C . ASN A 1 210 ? -27.634 13.201 26.554 1.00 75.31 210 ASN A C 1
ATOM 1657 O O . ASN A 1 210 ? -26.844 12.956 27.466 1.00 75.31 210 ASN A O 1
ATOM 1661 N N . LYS A 1 211 ? -27.795 14.445 26.075 1.00 79.31 211 LYS A N 1
ATOM 1662 C CA . LYS A 1 211 ? -27.061 15.646 26.538 1.00 79.31 211 LYS A CA 1
ATOM 1663 C C . LYS A 1 211 ? -25.538 15.605 26.308 1.00 79.31 211 LYS A C 1
ATOM 1665 O O . LYS A 1 211 ? -24.833 16.501 26.768 1.00 79.31 211 LYS A O 1
ATOM 1670 N N . LYS A 1 212 ? -25.016 14.612 25.578 1.00 82.06 212 LYS A N 1
ATOM 1671 C CA . LYS A 1 212 ? -23.610 14.522 25.159 1.00 82.06 212 LYS A CA 1
ATOM 1672 C C . LYS A 1 212 ? -23.496 14.696 23.647 1.00 82.06 212 LYS A C 1
ATOM 1674 O O . LYS A 1 212 ? -24.323 14.205 22.886 1.00 82.06 212 LYS A O 1
ATOM 1679 N N . ARG A 1 213 ? -22.451 15.397 23.204 1.00 85.88 213 ARG A N 1
ATOM 1680 C CA . ARG A 1 213 ? -22.155 15.576 21.776 1.00 85.88 213 ARG A CA 1
ATOM 1681 C C . ARG A 1 213 ? -21.398 14.363 21.238 1.00 85.88 213 ARG A C 1
ATOM 1683 O O . ARG A 1 213 ? -20.309 14.063 21.722 1.00 85.88 213 ARG A O 1
ATOM 1690 N N . VAL A 1 214 ? -21.953 13.703 20.227 1.00 90.00 214 VAL A N 1
ATOM 1691 C CA . VAL A 1 214 ? -21.368 12.548 19.537 1.00 90.00 214 VAL A CA 1
ATOM 1692 C C . VAL A 1 214 ? -21.074 12.931 18.090 1.00 90.00 214 VAL A C 1
ATOM 1694 O O . VAL A 1 214 ? -21.919 13.487 17.396 1.00 90.00 214 VAL A O 1
ATOM 1697 N N . ARG A 1 215 ? -19.852 12.655 17.629 1.00 93.38 215 ARG A N 1
ATOM 1698 C CA . ARG A 1 215 ? -19.465 12.838 16.224 1.00 93.38 215 ARG A CA 1
ATOM 1699 C C . ARG A 1 215 ? -19.898 11.632 15.405 1.00 93.38 215 ARG A C 1
ATOM 1701 O O . ARG A 1 215 ? -19.619 10.501 15.804 1.00 93.38 215 ARG A O 1
ATOM 1708 N N . VAL A 1 216 ? -20.516 11.903 14.263 1.00 94.56 216 VAL A N 1
ATOM 1709 C CA . VAL A 1 216 ? -20.938 10.902 13.284 1.00 94.56 216 VAL A CA 1
ATOM 1710 C C . VAL A 1 216 ? -20.003 10.956 12.086 1.00 94.56 216 VAL A C 1
ATOM 1712 O O . VAL A 1 216 ? -19.736 12.030 11.538 1.00 94.56 216 VAL A O 1
ATOM 1715 N N . TYR A 1 217 ? -19.501 9.794 11.694 1.00 96.00 217 TYR A N 1
ATOM 1716 C CA . TYR A 1 217 ? -18.517 9.621 10.639 1.00 96.00 217 TYR A CA 1
ATOM 1717 C C . TYR A 1 217 ? -19.043 8.708 9.537 1.00 96.00 217 TYR A C 1
ATOM 1719 O O . TYR A 1 217 ? -19.966 7.937 9.761 1.00 96.00 217 TYR A O 1
ATOM 1727 N N . GLN A 1 218 ? -18.427 8.770 8.363 1.00 95.44 218 GLN A N 1
ATOM 1728 C CA . GLN A 1 218 ? -18.718 7.875 7.248 1.00 95.44 218 GLN A CA 1
ATOM 1729 C C . GLN A 1 218 ? -17.434 7.589 6.472 1.00 95.44 218 GLN A C 1
ATOM 1731 O O . GLN A 1 218 ? -16.541 8.446 6.398 1.00 95.44 218 GLN A O 1
ATOM 1736 N N . ILE A 1 219 ? -17.323 6.379 5.928 1.00 94.19 219 ILE A N 1
ATOM 1737 C CA . ILE A 1 219 ? -16.220 6.014 5.041 1.00 94.19 219 ILE A CA 1
ATOM 1738 C C . ILE A 1 219 ? -16.474 6.677 3.691 1.00 94.19 219 ILE A C 1
ATOM 1740 O O . ILE A 1 219 ? -17.555 6.571 3.125 1.00 94.19 219 ILE A O 1
ATOM 1744 N N . LEU A 1 220 ? -15.477 7.401 3.194 1.00 90.81 220 LEU A N 1
ATOM 1745 C CA . LEU A 1 220 ? -15.545 7.994 1.872 1.00 90.81 220 LEU A CA 1
ATOM 1746 C C . LEU A 1 220 ? -15.238 6.933 0.830 1.00 90.81 220 LEU A C 1
ATOM 1748 O O . LEU A 1 220 ? -14.185 6.288 0.892 1.00 90.81 220 LEU A O 1
ATOM 1752 N N . ASP A 1 221 ? -16.129 6.832 -0.147 1.00 80.31 221 ASP A N 1
ATOM 1753 C CA . ASP A 1 221 ? -15.827 6.103 -1.360 1.00 80.31 221 ASP A CA 1
ATOM 1754 C C . ASP A 1 221 ? -14.654 6.761 -2.098 1.00 80.31 221 ASP A C 1
ATOM 1756 O O . ASP A 1 221 ? -14.487 7.989 -2.113 1.00 80.31 221 ASP A O 1
ATOM 1760 N N . SER A 1 222 ? -13.799 5.922 -2.665 1.00 80.81 222 SER A N 1
ATOM 1761 C CA . SER A 1 222 ? -12.598 6.382 -3.343 1.00 80.81 222 SER A CA 1
ATOM 1762 C C . SER A 1 222 ? -12.959 6.801 -4.757 1.00 80.81 222 SER A C 1
ATOM 1764 O O . SER A 1 222 ? -13.299 5.975 -5.586 1.00 80.81 222 SER A O 1
ATOM 1766 N N . GLN A 1 223 ? -12.844 8.096 -5.040 1.00 78.62 223 GLN A N 1
ATOM 1767 C CA . GLN A 1 223 ? -13.105 8.670 -6.367 1.00 78.62 223 GLN A CA 1
ATOM 1768 C C . GLN A 1 223 ? -11.970 8.390 -7.375 1.00 78.62 223 GLN A C 1
ATOM 1770 O O . GLN A 1 223 ? -11.740 9.178 -8.288 1.00 78.62 223 GLN A O 1
ATOM 1775 N N . ASP A 1 224 ? -11.192 7.328 -7.165 1.00 85.62 224 ASP A N 1
ATOM 1776 C CA . ASP A 1 224 ? -10.061 6.951 -8.010 1.00 85.62 224 ASP A CA 1
ATOM 1777 C C . ASP A 1 224 ? -10.424 5.784 -8.942 1.00 85.62 224 ASP A C 1
ATOM 1779 O O . ASP A 1 224 ? -11.472 5.155 -8.834 1.00 85.62 224 ASP A O 1
ATOM 1783 N N . GLU A 1 225 ? -9.536 5.459 -9.882 1.00 89.69 225 GLU A N 1
ATOM 1784 C CA . GLU A 1 225 ? -9.790 4.414 -10.883 1.00 89.69 225 GLU A CA 1
ATOM 1785 C C . GLU A 1 225 ? -9.553 2.981 -10.358 1.00 89.69 225 GLU A C 1
ATOM 1787 O O . GLU A 1 225 ? -9.333 2.050 -11.140 1.00 89.69 225 GLU A O 1
ATOM 1792 N N . ARG A 1 226 ? -9.586 2.764 -9.033 1.00 93.25 226 ARG A N 1
ATOM 1793 C CA . ARG A 1 226 ? -9.208 1.475 -8.423 1.00 93.25 226 ARG A CA 1
ATOM 1794 C C . ARG A 1 226 ? -10.072 0.307 -8.877 1.00 93.25 226 ARG A C 1
ATOM 1796 O O . ARG A 1 226 ? -9.558 -0.792 -9.054 1.00 93.25 226 ARG A O 1
ATOM 1803 N N . GLU A 1 227 ? -11.359 0.536 -9.114 1.00 92.81 227 GLU A N 1
ATOM 1804 C CA . GLU A 1 227 ? -12.284 -0.511 -9.558 1.00 92.81 227 GLU A CA 1
ATOM 1805 C C . GLU A 1 227 ? -11.928 -1.041 -10.951 1.00 92.81 227 GLU A C 1
ATOM 1807 O O . GLU A 1 227 ? -12.005 -2.247 -11.205 1.00 92.81 227 GLU A O 1
ATOM 1812 N N . ARG A 1 228 ? -11.462 -0.158 -11.848 1.00 94.62 228 ARG A N 1
ATOM 1813 C CA . ARG A 1 228 ? -10.971 -0.545 -13.179 1.00 94.62 228 ARG A CA 1
ATOM 1814 C C . ARG A 1 228 ? -9.738 -1.434 -13.053 1.00 94.62 228 ARG A C 1
ATOM 1816 O O . ARG A 1 228 ? -9.673 -2.488 -13.688 1.00 94.62 228 ARG A O 1
ATOM 1823 N N . VAL A 1 229 ? -8.808 -1.056 -12.172 1.00 95.56 229 VAL A N 1
ATOM 1824 C CA . VAL A 1 229 ? -7.612 -1.857 -11.863 1.00 95.56 229 VAL A CA 1
ATOM 1825 C C . VAL A 1 229 ? -8.009 -3.222 -11.292 1.00 95.56 229 VAL A C 1
ATOM 1827 O O . VAL A 1 229 ? -7.527 -4.250 -11.766 1.00 95.56 229 VAL A O 1
ATOM 1830 N N . PHE A 1 230 ? -8.935 -3.263 -10.330 1.00 95.75 230 PHE A N 1
ATOM 1831 C CA . PHE A 1 230 ? -9.401 -4.509 -9.711 1.00 95.75 230 PHE A CA 1
ATOM 1832 C C . PHE A 1 230 ? -10.095 -5.430 -10.706 1.00 95.75 230 PHE A C 1
ATOM 1834 O O . PHE A 1 230 ? -9.866 -6.635 -10.671 1.00 95.75 230 PHE A O 1
ATOM 1841 N N . THR A 1 231 ? -10.895 -4.881 -11.619 1.00 95.50 231 THR A N 1
ATOM 1842 C CA . THR A 1 231 ? -11.547 -5.657 -12.681 1.00 95.50 231 THR A CA 1
ATOM 1843 C C . THR A 1 231 ? -10.509 -6.340 -13.568 1.00 95.50 231 THR A C 1
ATOM 1845 O O . THR A 1 231 ? -10.629 -7.529 -13.876 1.00 95.50 231 THR A O 1
ATOM 1848 N N . HIS A 1 232 ? -9.447 -5.616 -13.932 1.00 94.25 232 HIS A N 1
ATOM 1849 C CA . HIS A 1 232 ? -8.363 -6.176 -14.727 1.00 94.25 232 HIS A CA 1
ATOM 1850 C C . HIS A 1 232 ? -7.579 -7.252 -13.960 1.00 94.25 232 HIS A C 1
ATOM 1852 O O . HIS A 1 232 ? -7.379 -8.358 -14.464 1.00 94.25 232 HIS A O 1
ATOM 1858 N N . TRP A 1 233 ? -7.177 -6.964 -12.721 1.00 95.38 233 TRP A N 1
ATOM 1859 C CA . TRP A 1 233 ? -6.473 -7.917 -11.858 1.00 95.38 233 TRP A CA 1
ATOM 1860 C C . TRP A 1 233 ? -7.286 -9.191 -11.622 1.00 95.38 233 TRP A C 1
ATOM 1862 O O . TRP A 1 233 ? -6.750 -10.291 -11.757 1.00 95.38 233 TRP A O 1
ATOM 1872 N N . LEU A 1 234 ? -8.590 -9.057 -11.383 1.00 95.94 234 LEU A N 1
ATOM 1873 C CA . LEU A 1 234 ? -9.499 -10.187 -11.233 1.00 95.94 234 LEU A CA 1
ATOM 1874 C C . LEU A 1 234 ? -9.576 -11.032 -12.506 1.00 95.94 234 LEU A C 1
ATOM 1876 O O . LEU A 1 234 ? -9.597 -12.258 -12.423 1.00 95.94 234 LEU A O 1
ATOM 1880 N N . SER A 1 235 ? -9.605 -10.405 -13.685 1.00 95.00 235 SER A N 1
ATOM 1881 C CA . SER A 1 235 ? -9.567 -11.129 -14.961 1.00 95.00 235 SER A CA 1
ATOM 1882 C C . SER A 1 235 ? -8.292 -11.968 -15.095 1.00 95.00 235 SER A C 1
ATOM 1884 O O . SER A 1 235 ? -8.361 -13.124 -15.515 1.00 95.00 235 SER A O 1
ATOM 1886 N N . ILE A 1 236 ? -7.135 -11.419 -14.710 1.00 92.88 236 ILE A N 1
ATOM 1887 C CA . ILE A 1 236 ? -5.863 -12.157 -14.716 1.00 92.88 236 ILE A CA 1
ATOM 1888 C C . ILE A 1 236 ? -5.922 -13.330 -13.736 1.00 92.88 236 ILE A C 1
ATOM 1890 O O . ILE A 1 236 ? -5.573 -14.448 -14.111 1.00 92.88 236 ILE A O 1
ATOM 1894 N N . ASP A 1 237 ? -6.371 -13.095 -12.503 1.00 94.56 237 ASP A N 1
ATOM 1895 C CA . ASP A 1 237 ? -6.403 -14.125 -11.462 1.00 94.56 237 ASP A CA 1
ATOM 1896 C C . ASP A 1 237 ? -7.396 -15.248 -11.774 1.00 94.56 237 ASP A C 1
ATOM 1898 O O . ASP A 1 237 ? -7.082 -16.414 -11.551 1.00 94.56 237 ASP A O 1
ATOM 1902 N N . ARG A 1 238 ? -8.546 -14.936 -12.383 1.00 94.38 238 ARG A N 1
ATOM 1903 C CA . ARG A 1 238 ? -9.502 -15.949 -12.864 1.00 94.38 238 ARG A CA 1
ATOM 1904 C C . ARG A 1 238 ? -8.884 -16.891 -13.890 1.00 94.38 238 ARG A C 1
ATOM 1906 O O . ARG A 1 238 ? -9.172 -18.082 -13.883 1.00 94.38 238 ARG A O 1
ATOM 1913 N N . GLN A 1 239 ? -8.046 -16.365 -14.781 1.00 93.81 239 GLN A N 1
ATOM 1914 C CA . GLN A 1 239 ? -7.348 -17.183 -15.773 1.00 93.81 239 GLN A CA 1
ATOM 1915 C C . GLN A 1 239 ? -6.146 -17.905 -15.165 1.00 93.81 239 GLN A C 1
ATOM 1917 O O . GLN A 1 239 ? -5.788 -19.002 -15.590 1.00 93.81 239 GLN A O 1
ATOM 1922 N N . ARG A 1 240 ? -5.457 -17.251 -14.226 1.00 90.69 240 ARG A N 1
ATOM 1923 C CA . ARG A 1 240 ? -4.214 -17.728 -13.628 1.00 90.69 240 ARG A CA 1
ATOM 1924 C C . ARG A 1 240 ? -4.153 -17.297 -12.158 1.00 90.69 240 ARG A C 1
ATOM 1926 O O . ARG A 1 240 ? -3.605 -16.232 -11.875 1.00 90.69 240 ARG A O 1
ATOM 1933 N N . PRO A 1 241 ? -4.624 -18.138 -11.227 1.00 90.62 241 PRO A N 1
ATOM 1934 C CA . PRO A 1 241 ? -4.759 -17.789 -9.813 1.00 90.62 241 PRO A CA 1
ATOM 1935 C C . PRO A 1 241 ? -3.495 -17.175 -9.207 1.00 90.62 241 PRO A C 1
ATOM 1937 O O . PRO A 1 241 ? -2.413 -17.754 -9.309 1.00 90.62 241 PRO A O 1
ATOM 1940 N N . GLY A 1 242 ? -3.606 -15.982 -8.622 1.00 87.75 242 GLY A N 1
ATOM 1941 C CA . GLY A 1 242 ? -2.511 -15.282 -7.947 1.00 87.75 242 GLY A CA 1
ATOM 1942 C C . GLY A 1 242 ? -1.453 -14.672 -8.875 1.00 87.75 242 GLY A C 1
ATOM 1943 O O . GLY A 1 242 ? -0.310 -14.523 -8.455 1.00 87.75 242 GLY A O 1
ATOM 1944 N N . ASN A 1 243 ? -1.782 -14.364 -10.135 1.00 88.00 243 ASN A N 1
ATOM 1945 C CA . ASN A 1 243 ? -0.877 -13.711 -11.094 1.00 88.00 243 ASN A CA 1
ATOM 1946 C C . ASN A 1 243 ? -1.151 -12.220 -11.324 1.00 88.00 243 ASN A C 1
ATOM 1948 O O . ASN A 1 243 ? -0.357 -11.587 -12.015 1.00 88.00 243 ASN A O 1
ATOM 1952 N N . SER A 1 244 ? -2.213 -11.648 -10.758 1.00 87.00 244 SER A N 1
ATOM 1953 C CA . SER A 1 244 ? -2.602 -10.239 -10.946 1.00 87.00 244 SER A CA 1
ATOM 1954 C C . SER A 1 244 ? -1.477 -9.226 -10.725 1.00 87.00 244 SER A C 1
ATOM 1956 O O . SER A 1 244 ? -1.432 -8.201 -11.398 1.00 87.00 244 SER A O 1
ATOM 1958 N N . LEU A 1 245 ? -0.545 -9.520 -9.815 1.00 84.62 245 LEU A N 1
ATOM 1959 C CA . LEU A 1 245 ? 0.580 -8.641 -9.482 1.00 84.62 245 LEU A CA 1
ATOM 1960 C C . LEU A 1 245 ? 1.913 -9.027 -10.134 1.00 84.62 245 LEU A C 1
ATOM 1962 O O . LEU A 1 245 ? 2.920 -8.349 -9.918 1.00 84.62 245 LEU A O 1
ATOM 1966 N N . PHE A 1 246 ? 1.951 -10.131 -10.880 1.00 79.31 246 PHE A N 1
ATOM 1967 C CA . PHE A 1 246 ? 3.169 -10.621 -11.513 1.00 79.31 246 PHE A CA 1
ATOM 1968 C C . PHE A 1 246 ? 3.272 -10.096 -12.936 1.00 79.31 246 PHE A C 1
ATOM 1970 O O . PHE A 1 246 ? 2.358 -10.228 -13.748 1.00 79.31 246 PHE A O 1
ATOM 1977 N N . TRP A 1 247 ? 4.423 -9.517 -13.258 1.00 68.25 247 TRP A N 1
ATOM 1978 C CA . TRP A 1 247 ? 4.649 -8.959 -14.580 1.00 68.25 247 TRP A CA 1
ATOM 1979 C C . TRP A 1 247 ? 4.922 -10.064 -15.590 1.00 68.25 247 TRP A C 1
ATOM 1981 O O . TRP A 1 247 ? 5.681 -10.998 -15.334 1.00 68.25 247 TRP A O 1
ATOM 1991 N N . SER A 1 248 ? 4.395 -9.909 -16.803 1.00 51.34 248 SER A N 1
ATOM 1992 C CA . SER A 1 248 ? 4.666 -10.824 -17.920 1.00 51.34 248 SER A CA 1
ATOM 1993 C C . SER A 1 248 ? 6.166 -10.971 -18.234 1.00 51.34 248 SER A C 1
ATOM 1995 O O . SER A 1 248 ? 6.573 -11.994 -18.776 1.00 51.34 248 SER A O 1
ATOM 1997 N N . GLY A 1 249 ? 6.997 -9.989 -17.859 1.00 48.88 249 GLY A N 1
ATOM 1998 C CA . GLY A 1 249 ? 8.455 -10.023 -18.021 1.00 48.88 249 GLY A CA 1
ATOM 1999 C C . GLY A 1 249 ? 9.203 -10.955 -17.059 1.00 48.88 249 GLY A C 1
ATOM 2000 O O . GLY A 1 249 ? 10.312 -11.365 -17.388 1.00 48.88 249 GLY A O 1
ATOM 2001 N N . ASP A 1 250 ? 8.602 -11.354 -15.932 1.00 49.94 250 ASP A N 1
ATOM 2002 C CA . ASP A 1 250 ? 9.198 -12.346 -15.017 1.00 49.94 250 ASP A CA 1
ATOM 2003 C C . ASP A 1 250 ? 9.274 -13.749 -15.648 1.00 49.94 250 ASP A C 1
ATOM 2005 O O . ASP A 1 250 ? 10.022 -14.609 -15.183 1.00 49.94 250 ASP A O 1
ATOM 2009 N N . ARG A 1 251 ? 8.530 -13.974 -16.742 1.00 45.34 251 ARG A N 1
ATOM 2010 C CA . ARG A 1 251 ? 8.436 -15.260 -17.447 1.00 45.34 251 ARG A CA 1
ATOM 2011 C C . ARG A 1 251 ? 9.735 -15.693 -18.126 1.00 45.34 251 ARG A C 1
ATOM 2013 O O . ARG A 1 251 ? 9.931 -16.886 -18.318 1.00 45.34 251 ARG A O 1
ATOM 2020 N N . VAL A 1 252 ? 10.610 -14.759 -18.506 1.00 39.59 252 VAL A N 1
ATOM 2021 C CA . VAL A 1 252 ? 11.792 -15.086 -19.331 1.00 39.59 252 VAL A CA 1
ATOM 2022 C C . VAL A 1 252 ? 12.945 -15.679 -18.510 1.00 39.59 252 VAL A C 1
ATOM 2024 O O . VAL A 1 252 ? 13.887 -16.222 -19.076 1.00 39.59 252 VAL A O 1
ATOM 2027 N N . SER A 1 253 ? 12.850 -15.670 -17.180 1.00 41.00 253 SER A N 1
ATOM 2028 C CA . SER A 1 253 ? 13.830 -16.332 -16.306 1.00 41.00 253 SER A CA 1
ATOM 2029 C C . SER A 1 253 ? 13.702 -17.863 -16.311 1.00 41.00 253 SER A C 1
ATOM 2031 O O . SER A 1 253 ? 14.698 -18.546 -16.106 1.00 41.00 253 SER A O 1
ATOM 2033 N N . ASN A 1 254 ? 12.508 -18.408 -16.591 1.00 38.88 254 ASN A N 1
ATOM 2034 C CA . ASN A 1 254 ? 12.211 -19.825 -16.325 1.00 38.88 254 ASN A CA 1
ATOM 2035 C C . ASN A 1 254 ? 12.239 -20.737 -17.563 1.00 38.88 254 ASN A C 1
ATOM 2037 O O . ASN A 1 254 ? 12.095 -21.945 -17.418 1.00 38.88 254 ASN A O 1
ATOM 2041 N N . SER A 1 255 ? 12.447 -20.214 -18.778 1.00 32.25 255 SER A N 1
ATOM 2042 C CA . SER A 1 255 ? 12.537 -21.050 -19.991 1.00 32.25 255 SER A CA 1
ATOM 2043 C C . SER A 1 255 ? 13.971 -21.343 -20.450 1.00 32.25 255 SER A C 1
ATOM 2045 O O . SER A 1 255 ? 14.149 -21.910 -21.523 1.00 32.25 255 SER A O 1
ATOM 2047 N N . ALA A 1 256 ? 14.992 -20.942 -19.684 1.00 35.00 256 ALA A N 1
ATOM 2048 C CA . ALA A 1 256 ? 16.402 -21.057 -20.078 1.00 35.00 256 ALA A CA 1
ATOM 2049 C C . ALA A 1 256 ? 17.250 -21.970 -19.171 1.00 35.00 256 ALA A C 1
ATOM 2051 O O . ALA A 1 256 ? 18.475 -21.916 -19.234 1.00 35.00 256 ALA A O 1
ATOM 2052 N N . GLN A 1 257 ? 16.640 -22.824 -18.343 1.00 40.09 257 GLN A N 1
ATOM 2053 C CA . GLN A 1 257 ? 17.376 -23.804 -17.533 1.00 40.09 257 GLN A CA 1
ATOM 2054 C C . GLN A 1 257 ? 16.790 -25.211 -17.687 1.00 40.09 257 GLN A C 1
ATOM 2056 O O . GLN A 1 257 ? 16.148 -25.759 -16.804 1.00 40.09 257 GLN A O 1
ATOM 2061 N N . SER A 1 258 ? 17.037 -25.793 -18.860 1.00 33.75 258 SER A N 1
ATOM 2062 C CA . SER A 1 258 ? 17.092 -27.244 -19.072 1.00 33.75 258 SER A CA 1
ATOM 2063 C C . SER A 1 258 ? 18.080 -27.546 -20.202 1.00 33.75 258 SER A C 1
ATOM 2065 O O . SER A 1 258 ? 17.777 -28.225 -21.177 1.00 33.75 258 SER A O 1
ATOM 2067 N N . THR A 1 259 ? 19.288 -27.011 -20.081 1.00 30.98 259 THR A N 1
ATOM 2068 C CA . THR A 1 259 ? 20.470 -27.574 -20.737 1.00 30.98 259 THR A CA 1
ATOM 2069 C C . THR A 1 259 ? 21.539 -27.628 -19.669 1.00 30.98 259 THR A C 1
ATOM 2071 O O . THR A 1 259 ? 22.232 -26.647 -19.409 1.00 30.98 259 THR A O 1
ATOM 2074 N N . ALA A 1 260 ? 21.590 -28.767 -18.980 1.00 32.91 260 ALA A N 1
ATOM 2075 C CA . ALA A 1 260 ? 22.690 -29.125 -18.110 1.00 32.91 260 ALA A CA 1
ATOM 2076 C C . ALA A 1 260 ? 23.954 -29.255 -18.971 1.00 32.91 260 ALA A C 1
ATOM 2078 O O . ALA A 1 260 ? 24.255 -30.319 -19.504 1.00 32.91 260 ALA A O 1
ATOM 2079 N N . CYS A 1 261 ? 24.682 -28.154 -19.136 1.00 29.48 261 CYS A N 1
ATOM 2080 C CA . CYS A 1 261 ? 26.073 -28.209 -19.547 1.00 29.48 261 CYS A CA 1
ATOM 2081 C C . CYS A 1 261 ? 26.893 -28.438 -18.282 1.00 29.48 261 CYS A C 1
ATOM 2083 O O . CYS A 1 261 ? 27.155 -27.511 -17.516 1.00 29.48 261 CYS A O 1
ATOM 2085 N N . GLN A 1 262 ? 27.262 -29.700 -18.066 1.00 42.94 262 GLN A N 1
ATOM 2086 C CA . GLN A 1 262 ? 28.394 -30.055 -17.228 1.00 42.94 262 GLN A CA 1
ATOM 2087 C C . GLN A 1 262 ? 29.592 -29.224 -17.681 1.00 42.94 262 GLN A C 1
ATOM 2089 O O . GLN A 1 262 ? 30.025 -29.343 -18.821 1.00 42.94 262 GLN A O 1
ATOM 2094 N N . ASN A 1 263 ? 30.101 -28.370 -16.804 1.00 34.91 263 ASN A N 1
ATOM 2095 C CA . ASN A 1 263 ? 31.470 -27.893 -16.876 1.00 34.91 263 ASN A CA 1
ATOM 2096 C C . ASN A 1 263 ? 31.904 -27.574 -15.454 1.00 34.91 263 ASN A C 1
ATOM 2098 O O . ASN A 1 263 ? 31.389 -26.652 -14.821 1.00 34.91 263 ASN A O 1
ATOM 2102 N N . GLY A 1 264 ? 32.816 -28.405 -14.955 1.00 45.03 264 GLY A N 1
ATOM 2103 C CA . GLY A 1 264 ? 33.425 -28.236 -13.654 1.00 45.03 264 GLY A CA 1
ATOM 2104 C C . GLY A 1 264 ? 34.120 -26.888 -13.553 1.00 45.03 264 GLY A C 1
ATOM 2105 O O . GLY A 1 264 ? 34.737 -26.416 -14.508 1.00 45.03 264 GLY A O 1
ATOM 2106 N N . ARG A 1 265 ? 34.020 -26.297 -12.369 1.00 35.78 265 ARG A N 1
ATOM 2107 C CA . ARG A 1 265 ? 35.023 -25.410 -11.798 1.00 35.78 265 ARG A CA 1
ATOM 2108 C C . ARG A 1 265 ? 34.888 -25.496 -10.287 1.00 35.78 265 ARG A C 1
ATOM 2110 O O . ARG A 1 265 ? 33.810 -25.280 -9.743 1.00 35.78 265 ARG A O 1
ATOM 2117 N N . ASP A 1 266 ? 36.005 -25.851 -9.671 1.00 47.12 266 ASP A N 1
ATOM 2118 C CA . ASP A 1 266 ? 36.237 -25.852 -8.238 1.00 47.12 266 ASP A CA 1
ATOM 2119 C C . ASP A 1 266 ? 35.922 -24.482 -7.638 1.00 47.12 266 ASP A C 1
ATOM 2121 O O . ASP A 1 266 ? 36.627 -23.501 -7.883 1.00 47.12 266 ASP A O 1
ATOM 2125 N N . TYR A 1 267 ? 34.892 -24.418 -6.802 1.00 39.88 267 TYR A N 1
ATOM 2126 C CA . TYR A 1 267 ? 34.811 -23.403 -5.761 1.00 39.88 267 TYR A CA 1
ATOM 2127 C C . TYR A 1 267 ? 34.205 -24.034 -4.512 1.00 39.88 267 TYR A C 1
ATOM 2129 O O . TYR A 1 267 ? 33.089 -24.549 -4.532 1.00 39.88 267 TYR A O 1
ATOM 2137 N N . LEU A 1 268 ? 34.969 -23.990 -3.421 1.00 41.75 268 LEU A N 1
ATOM 2138 C CA . LEU A 1 268 ? 34.516 -24.367 -2.090 1.00 41.75 268 LEU A CA 1
ATOM 2139 C C . LEU A 1 268 ? 33.561 -23.283 -1.581 1.00 41.75 268 LEU A C 1
ATOM 2141 O O . LEU A 1 268 ? 33.967 -22.148 -1.331 1.00 41.75 268 LEU A O 1
ATOM 2145 N N . GLN A 1 269 ? 32.285 -23.632 -1.447 1.00 41.66 269 GLN A N 1
ATOM 2146 C CA . GLN A 1 269 ? 31.290 -22.795 -0.791 1.00 41.66 269 GLN A CA 1
ATOM 2147 C C . GLN A 1 269 ? 31.473 -22.925 0.726 1.00 41.66 269 GLN A C 1
ATOM 2149 O O . GLN A 1 269 ? 31.291 -24.002 1.288 1.00 41.66 269 GLN A O 1
ATOM 2154 N N . LEU A 1 270 ? 31.862 -21.833 1.386 1.00 36.16 270 LEU A N 1
ATOM 2155 C CA . LEU A 1 270 ? 31.949 -21.767 2.844 1.00 36.16 270 LEU A CA 1
ATOM 2156 C C . LEU A 1 270 ? 30.533 -21.640 3.423 1.00 36.16 270 LEU A C 1
ATOM 2158 O O . LEU A 1 270 ? 29.893 -20.598 3.279 1.00 36.16 270 LEU A O 1
ATOM 2162 N N . SER A 1 271 ? 30.044 -22.696 4.068 1.00 45.88 271 SER A N 1
ATOM 2163 C CA . SER A 1 271 ? 28.902 -22.629 4.980 1.00 45.88 271 SER A CA 1
ATOM 2164 C C . SER A 1 271 ? 29.384 -22.101 6.332 1.00 45.88 271 SER A C 1
ATOM 2166 O O . SER A 1 271 ? 30.278 -22.686 6.942 1.00 45.88 271 SER A O 1
ATOM 2168 N N . LEU A 1 272 ? 28.816 -20.987 6.792 1.00 34.34 272 LEU A N 1
ATOM 2169 C CA . LEU A 1 272 ? 28.982 -20.532 8.170 1.00 34.34 272 LEU A CA 1
ATOM 2170 C C . LEU A 1 272 ? 27.844 -21.121 9.003 1.00 34.34 272 LEU A C 1
ATOM 2172 O O . LEU A 1 272 ? 26.709 -20.665 8.894 1.00 34.34 272 LEU A O 1
ATOM 2176 N N . ASP A 1 273 ? 28.173 -22.118 9.819 1.00 38.53 273 ASP A N 1
ATOM 2177 C CA . ASP A 1 273 ? 27.368 -22.503 10.975 1.00 38.53 273 ASP A CA 1
ATOM 2178 C C . ASP A 1 273 ? 27.754 -21.593 12.149 1.00 38.53 273 ASP A C 1
ATOM 2180 O O . ASP A 1 273 ? 28.796 -21.821 12.765 1.00 38.53 273 ASP A O 1
ATOM 2184 N N . VAL A 1 274 ? 26.938 -20.569 12.436 1.00 36.88 274 VAL A N 1
ATOM 2185 C CA . VAL A 1 274 ? 26.758 -19.958 13.774 1.00 36.88 274 VAL A CA 1
ATOM 2186 C C . VAL A 1 274 ? 25.336 -19.419 13.896 1.00 36.88 274 VAL A C 1
ATOM 2188 O O . VAL A 1 274 ? 24.947 -18.598 13.034 1.00 36.88 274 VAL A O 1
#

Radius of gyration: 23.91 Å; chains: 1; bounding box: 65×70×53 Å

Foldseek 3Di:
DPPVVVVVVVVVVVVVVVVVVLLVLLQLLLPQDADDLVRLVVLVPDPDADSSSVSNNLNNVLCQQQVDRRHSVSSVCVVVVLSQLLVLLLCLPVQVVLLVVQLVVVQVVQCVVVVNDHDVVVSLVRHNCLVSVLCVVLVVSVQVVDQVDKDWLPDPSLVVSVVVCLVCQVVCCVNVVDHDDPPQGSVSVSQRSNVSNPKHKDFDDWDQDPNDTITIIGIDDDPDPSVVRSVQLSVVCVVPRNCSRPGPSVVVVPPPPDDPDDDDDDDDDDDDDD